Protein AF-A0A962L163-F1 (afdb_monomer_lite)

Foldseek 3Di:
DDPQDWDAQPPPRDIGTDDQADPPPRDRRVVVVVVVVVVVPDPPDDDDDDDDDDDDDDDDDDDDDDDDDDDPDDDDPDDDDDDPPDPDPDPVVVVVVVVVVVVLVVQLVQQVVLQVVVVVLVVVCVVVVNDDDAQVPFCVVCCVVVSDPPVSQAGPLGAGWHWDWDWDQDPPRDIDIDIWTWQCANVRDPDDPRIHGDPDD

Sequence (201 aa):
MANSGNMICPACGTFQPKAEECTQCGVIIAKAQAQKAAVEEPAAQANDKSKGGSSSLLAGVAIAAALLVGGWYFWPSGESAPRPPVQPKTQIEKVAAYNAQMAAQIQQTDALTKLRTLRTKLYLMDEKGVVPPSNEEGLHALVEKGLLKQDEITDPWGHDFAYRLEEGIQGQGSRHYQVYVYSAGPDGIPGNKDDIGDGEK

pLDDT: mean 81.84, std 19.13, range [36.0, 98.19]

Radius of gyration: 29.16 Å; chains: 1; bounding box: 74×55×64 Å

Secondary structure (DSSP, 8-state):
-----EEE-TTT--EEES-SB-TTT--BHHHHHHHHHHHHS-TTS-------------------------------TTS-PPPPP----SHHHHHHHHHHHHHHHHHHHHHHHHHHHHHHHHHHHHTTT-PPPPTTTTTHHHHHTTSS-HHHHB-TTSPBPEEEEEEEEETTTEEEEEEEEEE-GGGT-SSSTT-EES---

Structure (mmCIF, N/CA/C/O backbone):
data_AF-A0A962L163-F1
#
_entry.id   AF-A0A962L163-F1
#
loop_
_atom_site.group_PDB
_atom_site.id
_atom_site.type_symbol
_atom_site.label_atom_id
_atom_site.label_alt_id
_atom_site.label_comp_id
_atom_site.label_asym_id
_atom_site.label_entity_id
_atom_site.label_seq_id
_atom_site.pdbx_PDB_ins_code
_atom_site.Cartn_x
_atom_site.Cartn_y
_atom_site.Cartn_z
_atom_site.occupancy
_atom_site.B_iso_or_equiv
_atom_site.auth_seq_id
_atom_site.auth_comp_id
_atom_site.auth_asym_id
_atom_site.auth_atom_id
_atom_site.pdbx_PDB_model_num
ATOM 1 N N . MET A 1 1 ? -26.129 -13.026 -40.471 1.00 47.28 1 MET A N 1
ATOM 2 C CA . MET A 1 1 ? -25.842 -12.198 -39.280 1.00 47.28 1 MET A CA 1
ATOM 3 C C . MET A 1 1 ? -24.388 -12.449 -38.917 1.00 47.28 1 MET A C 1
ATOM 5 O O . MET A 1 1 ? -24.050 -13.590 -38.632 1.00 47.28 1 MET A O 1
ATOM 9 N N . ALA A 1 2 ? -23.506 -11.463 -39.088 1.00 51.03 2 ALA A N 1
ATOM 10 C CA . ALA A 1 2 ? -22.085 -11.630 -38.786 1.00 51.03 2 ALA A CA 1
ATOM 11 C C . ALA A 1 2 ? -21.907 -11.731 -37.264 1.00 51.03 2 ALA A C 1
ATOM 13 O O . ALA A 1 2 ? -22.411 -10.879 -36.538 1.00 51.03 2 ALA A O 1
ATOM 14 N N . ASN A 1 3 ? -21.232 -12.779 -36.788 1.00 51.38 3 ASN A N 1
ATOM 15 C CA . ASN A 1 3 ? -20.891 -12.937 -35.375 1.00 51.38 3 ASN A CA 1
ATOM 16 C C . ASN A 1 3 ? -20.028 -11.747 -34.929 1.00 51.38 3 ASN A C 1
ATOM 18 O O . ASN A 1 3 ? -18.845 -11.673 -35.268 1.00 51.38 3 ASN A O 1
ATOM 22 N N . SER A 1 4 ? -20.621 -10.820 -34.179 1.00 68.25 4 SER A N 1
ATOM 23 C CA . SER A 1 4 ? -19.945 -9.682 -33.557 1.00 68.25 4 SER A CA 1
ATOM 24 C C . SER A 1 4 ? -19.137 -10.163 -32.350 1.00 68.25 4 SER A C 1
ATOM 26 O O . SER A 1 4 ? -19.513 -9.954 -31.199 1.00 68.25 4 SER A O 1
ATOM 28 N N . GLY A 1 5 ? -18.051 -10.886 -32.619 1.00 88.94 5 GLY A N 1
ATOM 29 C CA . GLY A 1 5 ? -17.052 -11.199 -31.605 1.00 88.94 5 GLY A CA 1
ATOM 30 C C . GLY A 1 5 ? -16.239 -9.952 -31.263 1.00 88.94 5 GLY A C 1
ATOM 31 O O . GLY A 1 5 ? -15.938 -9.146 -32.143 1.00 88.94 5 GLY A O 1
ATOM 32 N N . ASN A 1 6 ? -15.865 -9.805 -29.995 1.00 94.75 6 ASN A N 1
ATOM 33 C CA . ASN A 1 6 ? -14.853 -8.836 -29.583 1.00 94.75 6 ASN A CA 1
ATOM 34 C C . ASN A 1 6 ? -13.454 -9.441 -29.755 1.00 94.75 6 ASN A C 1
ATOM 36 O O . ASN A 1 6 ? -13.289 -10.662 -29.759 1.00 94.75 6 ASN A O 1
ATOM 40 N N . MET A 1 7 ? -12.443 -8.591 -29.895 1.00 94.25 7 MET A N 1
ATOM 41 C CA . MET A 1 7 ? -11.046 -8.991 -29.973 1.00 94.25 7 MET A CA 1
ATOM 42 C C . MET A 1 7 ? -10.122 -7.984 -29.290 1.00 94.25 7 MET A C 1
ATOM 44 O O . MET A 1 7 ? -10.483 -6.829 -29.077 1.00 94.25 7 MET A O 1
ATOM 48 N N . ILE A 1 8 ? -8.907 -8.426 -28.975 1.00 95.56 8 ILE A N 1
ATOM 49 C CA . ILE A 1 8 ? -7.847 -7.578 -28.431 1.00 95.56 8 ILE A CA 1
ATOM 50 C C . ILE A 1 8 ? -6.851 -7.277 -29.552 1.00 95.56 8 ILE A C 1
ATOM 52 O O . ILE A 1 8 ? -6.359 -8.195 -30.212 1.00 95.56 8 ILE A O 1
ATOM 56 N N . CYS A 1 9 ? -6.557 -5.997 -29.782 1.00 95.25 9 CYS A N 1
ATOM 57 C CA . CYS A 1 9 ? -5.575 -5.579 -30.775 1.00 95.25 9 CYS A CA 1
ATOM 58 C C . CYS A 1 9 ? -4.190 -6.163 -30.432 1.00 95.25 9 CYS A C 1
ATOM 60 O O . CYS A 1 9 ? -3.668 -5.892 -29.348 1.00 95.25 9 CYS A O 1
ATOM 62 N N . PRO A 1 10 ? -3.540 -6.910 -31.345 1.00 93.19 10 PRO A N 1
ATOM 63 C CA . PRO A 1 10 ? -2.264 -7.566 -31.063 1.00 93.19 10 PRO A CA 1
ATOM 64 C C . PRO A 1 10 ? -1.077 -6.600 -30.936 1.00 93.19 10 PRO A C 1
ATOM 66 O O . PRO A 1 10 ? -0.003 -7.055 -30.538 1.00 93.19 10 PRO A O 1
ATOM 69 N N . ALA A 1 11 ? -1.250 -5.325 -31.307 1.00 93.12 11 ALA A N 1
ATOM 70 C CA . ALA A 1 11 ? -0.213 -4.296 -31.257 1.00 93.12 11 ALA A CA 1
ATOM 71 C C . ALA A 1 11 ? -0.279 -3.434 -29.985 1.00 93.12 11 ALA A C 1
ATOM 73 O O . ALA A 1 11 ? 0.759 -3.165 -29.394 1.00 93.12 11 ALA A O 1
ATOM 74 N N . CYS A 1 12 ? -1.475 -3.008 -29.555 1.00 95.12 12 CYS A N 1
ATOM 75 C CA . CYS A 1 12 ? -1.638 -2.085 -28.419 1.00 95.12 12 CYS A CA 1
ATOM 76 C C . CYS A 1 12 ? -2.485 -2.629 -27.257 1.00 95.12 12 CYS A C 1
ATOM 78 O O . CYS A 1 12 ? -2.642 -1.937 -26.258 1.00 95.12 12 CYS A O 1
ATOM 80 N N . GLY A 1 13 ? -3.063 -3.830 -27.371 1.00 94.31 13 GLY A N 1
ATOM 81 C CA . GLY A 1 13 ? -3.847 -4.448 -26.294 1.00 94.31 13 GLY A CA 1
ATOM 82 C C . GLY A 1 13 ? -5.265 -3.893 -26.103 1.00 94.31 13 GLY A C 1
ATOM 83 O O . GLY A 1 13 ? -5.960 -4.302 -25.180 1.00 94.31 13 GLY A O 1
ATOM 84 N N . THR A 1 14 ? -5.734 -2.988 -26.965 1.00 97.00 14 THR A N 1
ATOM 85 C CA . THR A 1 14 ? -7.090 -2.425 -26.867 1.00 97.00 14 THR A CA 1
ATOM 86 C C . THR A 1 14 ? -8.160 -3.474 -27.175 1.00 97.00 14 THR A C 1
ATOM 88 O O . THR A 1 14 ? -8.071 -4.174 -28.184 1.00 97.00 14 THR A O 1
ATOM 91 N N . PHE A 1 15 ? -9.189 -3.555 -26.327 1.00 96.12 15 PHE A N 1
ATOM 92 C CA . PHE A 1 15 ? -10.373 -4.388 -26.538 1.00 96.12 15 PHE A CA 1
ATOM 93 C C . PHE A 1 15 ? -11.374 -3.667 -27.449 1.00 96.12 15 PHE A C 1
ATOM 95 O O . PHE A 1 15 ? -11.816 -2.564 -27.132 1.00 96.12 15 PHE A O 1
ATOM 102 N N . GLN A 1 16 ? -11.725 -4.272 -28.580 1.00 94.88 16 GLN A N 1
ATOM 103 C CA . GLN A 1 16 ? -12.598 -3.669 -29.590 1.00 94.88 16 GLN A CA 1
ATOM 104 C C . GLN A 1 16 ? -13.458 -4.726 -30.303 1.00 94.88 16 GLN A C 1
ATOM 106 O O . GLN A 1 16 ? -13.106 -5.910 -30.288 1.00 94.88 16 GLN A O 1
ATOM 111 N N . PRO A 1 17 ? -14.566 -4.342 -30.963 1.00 95.06 17 PRO A N 1
ATOM 112 C CA . PRO A 1 17 ? -15.272 -5.235 -31.877 1.00 95.06 17 PRO A CA 1
ATOM 113 C C . PRO A 1 17 ? -14.334 -5.746 -32.977 1.00 95.06 17 PRO A C 1
ATOM 115 O O . PRO A 1 17 ? -13.383 -5.061 -33.365 1.00 95.06 17 PRO A O 1
ATOM 118 N N . LYS A 1 18 ? -14.593 -6.949 -33.495 1.00 94.44 18 LYS A N 1
ATOM 119 C CA . LYS A 1 18 ? -13.815 -7.507 -34.605 1.00 94.44 18 LYS A CA 1
ATOM 120 C C . LYS A 1 18 ? -13.864 -6.558 -35.808 1.00 94.44 18 LYS A C 1
ATOM 122 O O . LYS A 1 18 ? -14.931 -6.318 -36.366 1.00 94.44 18 LYS A O 1
ATOM 127 N N . ALA A 1 19 ? -12.703 -6.037 -36.189 1.00 94.81 19 ALA A N 1
ATOM 128 C CA . ALA A 1 19 ? -12.521 -5.071 -37.266 1.00 94.81 19 ALA A CA 1
ATOM 129 C C . ALA A 1 19 ? -11.197 -5.346 -37.995 1.00 94.81 19 ALA A C 1
ATOM 131 O O . ALA A 1 19 ? -10.307 -5.999 -37.444 1.00 94.81 19 ALA A O 1
ATOM 132 N N . GLU A 1 20 ? -11.063 -4.861 -39.230 1.00 96.06 20 GLU A N 1
ATOM 133 C CA . GLU A 1 20 ? -9.817 -4.984 -40.005 1.00 96.06 20 GLU A CA 1
ATOM 134 C C . GLU A 1 20 ? -8.708 -4.067 -39.470 1.00 96.06 20 GLU A C 1
ATOM 136 O O . GLU A 1 20 ? -7.526 -4.390 -39.600 1.00 96.06 20 GLU A O 1
ATOM 141 N N . GLU A 1 21 ? -9.090 -2.974 -38.807 1.00 97.12 21 GLU A N 1
ATOM 142 C CA . GLU A 1 21 ? -8.201 -1.943 -38.279 1.00 97.12 21 GLU A CA 1
ATOM 143 C C . GLU A 1 21 ? -8.456 -1.696 -36.784 1.00 97.12 21 GLU A C 1
ATOM 145 O O . GLU A 1 21 ? -9.582 -1.803 -36.287 1.00 97.12 21 GLU A O 1
ATOM 150 N N . CYS A 1 22 ? -7.397 -1.385 -36.035 1.00 96.44 22 CYS A N 1
ATOM 151 C CA . CYS A 1 22 ? -7.531 -0.970 -34.645 1.00 96.44 22 CYS A CA 1
ATOM 152 C C . CYS A 1 22 ? -7.976 0.489 -34.537 1.00 96.44 22 CYS A C 1
ATOM 154 O O . CYS A 1 22 ? -7.272 1.378 -35.007 1.00 96.44 22 CYS A O 1
ATOM 156 N N . THR A 1 23 ? -9.074 0.753 -33.825 1.00 96.69 23 THR A N 1
ATOM 157 C CA . THR A 1 23 ? -9.606 2.118 -33.658 1.00 96.69 23 THR A CA 1
ATOM 158 C C . THR A 1 23 ? -8.698 3.023 -32.827 1.00 96.69 23 THR A C 1
ATOM 160 O O . THR A 1 23 ? -8.858 4.236 -32.865 1.00 96.69 23 THR A O 1
ATOM 163 N N . GLN A 1 24 ? -7.763 2.443 -32.066 1.00 96.44 24 GLN A N 1
ATOM 164 C CA . GLN A 1 24 ? -6.856 3.189 -31.195 1.00 96.44 24 GLN A CA 1
ATOM 165 C C . GLN A 1 24 ? -5.499 3.475 -31.844 1.00 96.44 24 GLN A C 1
ATOM 167 O O . GLN A 1 24 ? -4.965 4.567 -31.681 1.00 96.44 24 GLN A O 1
ATOM 172 N N . CYS A 1 25 ? -4.913 2.501 -32.547 1.00 95.25 25 CYS A N 1
ATOM 173 C CA . CYS A 1 25 ? -3.555 2.626 -33.091 1.00 95.25 25 CYS A CA 1
ATOM 174 C C . CYS A 1 25 ? -3.469 2.561 -34.623 1.00 95.25 25 CYS A C 1
ATOM 176 O O . CYS A 1 25 ? -2.367 2.645 -35.160 1.00 95.25 25 CYS A O 1
ATOM 178 N N . GLY A 1 26 ? -4.591 2.380 -35.328 1.00 95.56 26 GLY A N 1
ATOM 179 C CA . GLY A 1 26 ? -4.647 2.338 -36.795 1.00 95.56 26 GLY A CA 1
ATOM 180 C C . GLY A 1 26 ? -3.987 1.110 -37.433 1.00 95.56 26 GLY A C 1
ATOM 181 O O . GLY A 1 26 ? -3.759 1.068 -38.640 1.00 95.56 26 GLY A O 1
ATOM 182 N N . VAL A 1 27 ? -3.613 0.095 -36.644 1.00 96.19 27 VAL A N 1
ATOM 183 C CA . VAL A 1 27 ? -2.940 -1.089 -37.191 1.00 96.19 27 VAL A CA 1
ATOM 184 C C . VAL A 1 27 ? -3.936 -1.988 -37.921 1.00 96.19 27 VAL A C 1
ATOM 186 O O . VAL A 1 27 ? -5.002 -2.301 -37.389 1.00 96.19 27 VAL A O 1
ATOM 189 N N . ILE A 1 28 ? -3.551 -2.478 -39.101 1.00 96.75 28 ILE A N 1
ATOM 190 C CA . ILE A 1 28 ? -4.312 -3.495 -39.833 1.00 96.75 28 ILE A CA 1
ATOM 191 C C . ILE A 1 28 ? -4.080 -4.855 -39.165 1.00 96.75 28 ILE A C 1
ATOM 193 O O . ILE A 1 28 ? -2.994 -5.441 -39.247 1.00 96.75 28 ILE A O 1
ATOM 197 N N . ILE A 1 29 ? -5.108 -5.369 -38.497 1.00 93.81 29 ILE A N 1
ATOM 198 C CA . ILE A 1 29 ? -5.031 -6.523 -37.595 1.00 93.81 29 ILE A CA 1
ATOM 199 C C . ILE A 1 29 ? -4.633 -7.806 -38.332 1.00 93.81 29 ILE A C 1
ATOM 201 O O . ILE A 1 29 ? -3.796 -8.560 -37.833 1.00 93.81 29 ILE A O 1
ATOM 205 N N . ALA A 1 30 ? -5.164 -8.027 -39.539 1.00 89.81 30 ALA A N 1
ATOM 206 C CA . ALA A 1 30 ? -4.825 -9.194 -40.356 1.00 89.81 30 ALA A CA 1
ATOM 207 C C . ALA A 1 30 ? -3.319 -9.258 -40.670 1.00 89.81 30 ALA A C 1
ATOM 209 O O . ALA A 1 30 ? -2.697 -10.318 -40.597 1.00 89.81 30 ALA A O 1
ATOM 210 N N . LYS A 1 31 ? -2.705 -8.101 -40.945 1.00 89.38 31 LYS A N 1
ATOM 211 C CA . LYS A 1 31 ? -1.271 -7.998 -41.232 1.00 89.38 31 LYS A CA 1
ATOM 212 C C . LYS A 1 31 ? -0.427 -8.241 -39.980 1.00 89.38 31 LYS A C 1
ATOM 214 O O . LYS A 1 31 ? 0.580 -8.940 -40.052 1.00 89.38 31 LYS A O 1
ATOM 219 N N . ALA A 1 32 ? -0.855 -7.708 -38.836 1.00 85.62 32 ALA A N 1
ATOM 220 C CA . ALA A 1 32 ? -0.169 -7.909 -37.561 1.00 85.62 32 ALA A CA 1
ATOM 221 C C . ALA A 1 32 ? -0.186 -9.384 -37.114 1.00 85.62 32 ALA A C 1
ATOM 223 O O . ALA A 1 32 ? 0.810 -9.882 -36.594 1.00 85.62 32 ALA A O 1
ATOM 224 N N . GLN A 1 33 ? -1.288 -10.103 -37.346 1.00 88.44 33 GLN A N 1
ATOM 225 C CA . GLN A 1 33 ? -1.383 -11.536 -37.046 1.00 88.44 33 GLN A CA 1
ATOM 226 C C . GLN A 1 33 ? -0.507 -12.385 -37.976 1.00 88.44 33 GLN A C 1
ATOM 228 O O . GLN A 1 33 ? 0.189 -13.277 -37.497 1.00 88.44 33 GLN A O 1
ATOM 233 N N . ALA A 1 34 ? -0.469 -12.070 -39.276 1.00 85.50 34 ALA A N 1
ATOM 234 C CA . ALA A 1 34 ? 0.396 -12.764 -40.232 1.00 85.50 34 ALA A CA 1
ATOM 235 C C . ALA A 1 34 ? 1.891 -12.614 -39.892 1.00 85.50 34 ALA A C 1
ATOM 237 O O . ALA A 1 34 ? 2.656 -13.563 -40.031 1.00 85.50 34 ALA A O 1
ATOM 238 N N . GLN A 1 35 ? 2.308 -11.443 -39.398 1.00 84.56 35 GLN A N 1
ATOM 239 C CA . GLN A 1 35 ? 3.685 -11.225 -38.946 1.00 84.56 35 GLN A CA 1
ATOM 240 C C . GLN A 1 35 ? 4.028 -12.039 -37.698 1.00 84.56 35 GLN A C 1
ATOM 242 O O . GLN A 1 35 ? 5.122 -12.586 -37.629 1.00 84.56 35 GLN A O 1
ATOM 247 N N . LYS A 1 36 ? 3.105 -12.159 -36.733 1.00 81.81 36 LYS A N 1
ATOM 248 C CA . LYS A 1 36 ? 3.320 -13.013 -35.554 1.00 81.81 36 LYS A CA 1
ATOM 249 C C . LYS A 1 36 ? 3.456 -14.485 -35.946 1.00 81.81 36 LYS A C 1
ATOM 251 O O . LYS A 1 36 ? 4.411 -15.124 -35.526 1.00 81.81 36 LYS A O 1
ATOM 256 N N . ALA A 1 37 ? 2.590 -14.971 -36.837 1.00 81.12 37 ALA A N 1
ATOM 257 C CA . ALA A 1 37 ? 2.680 -16.336 -37.357 1.00 81.12 37 ALA A CA 1
ATOM 258 C C . ALA A 1 37 ? 4.004 -16.600 -38.103 1.00 81.12 37 ALA A C 1
ATOM 260 O O . ALA A 1 37 ? 4.594 -17.660 -37.943 1.00 81.12 37 ALA A O 1
ATOM 261 N N . ALA A 1 38 ? 4.516 -15.620 -38.859 1.00 79.19 38 ALA A N 1
ATOM 262 C CA . ALA A 1 38 ? 5.796 -15.743 -39.564 1.00 79.19 38 ALA A CA 1
ATOM 263 C C . ALA A 1 38 ? 7.030 -15.728 -38.640 1.00 79.19 38 ALA A C 1
ATOM 265 O O . ALA A 1 38 ? 8.105 -16.148 -39.058 1.00 79.19 38 ALA A O 1
ATOM 266 N N . VAL A 1 39 ? 6.898 -15.226 -37.408 1.00 78.69 39 VAL A N 1
ATOM 267 C CA . VAL A 1 39 ? 7.982 -15.205 -36.410 1.00 78.69 39 VAL A CA 1
ATOM 268 C C . VAL A 1 39 ? 7.968 -16.466 -35.532 1.00 78.69 39 VAL A C 1
ATOM 270 O O . VAL A 1 39 ? 9.004 -16.832 -34.982 1.00 78.69 39 VAL A O 1
ATOM 273 N N . GLU A 1 40 ? 6.830 -17.159 -35.420 1.00 71.00 40 GLU A N 1
ATOM 274 C CA . GLU A 1 40 ? 6.652 -18.316 -34.525 1.00 71.00 40 GLU A CA 1
ATOM 275 C C . GLU A 1 40 ? 6.977 -19.698 -35.147 1.00 71.00 40 GLU A C 1
ATOM 277 O O . GLU A 1 40 ? 7.018 -20.685 -34.416 1.00 71.00 40 GLU A O 1
ATOM 282 N N . GLU A 1 41 ? 7.329 -19.803 -36.436 1.00 59.44 41 GLU A N 1
ATOM 283 C CA . GLU A 1 41 ? 7.823 -21.053 -37.061 1.00 59.44 41 GLU A CA 1
ATOM 284 C C . GLU A 1 41 ? 9.248 -20.917 -37.651 1.00 59.44 41 GLU A C 1
ATOM 286 O O . GLU A 1 41 ? 9.468 -20.063 -38.508 1.00 59.44 41 GLU A O 1
ATOM 291 N N . PRO A 1 42 ? 10.208 -21.829 -37.367 1.00 57.41 42 PRO A N 1
ATOM 292 C CA . PRO A 1 42 ? 10.544 -22.459 -36.095 1.00 57.41 42 PRO A CA 1
ATOM 293 C C . PRO A 1 42 ? 11.997 -22.134 -35.666 1.00 57.41 42 PRO A C 1
ATOM 295 O O . PRO A 1 42 ? 12.963 -22.438 -36.368 1.00 57.41 42 PRO A O 1
ATOM 298 N N . ALA A 1 43 ? 12.185 -21.674 -34.426 1.00 57.03 43 ALA A N 1
ATOM 299 C CA . ALA A 1 43 ? 13.487 -21.639 -33.739 1.00 57.03 43 ALA A CA 1
ATOM 300 C C . ALA A 1 43 ? 13.985 -23.042 -33.300 1.00 57.03 43 ALA A C 1
ATOM 302 O O . ALA A 1 43 ? 14.721 -23.178 -32.325 1.00 57.03 43 ALA A O 1
ATOM 303 N N . ALA A 1 44 ? 13.575 -24.106 -34.001 1.00 56.88 44 ALA A N 1
ATOM 304 C CA . ALA A 1 44 ? 13.861 -25.494 -33.634 1.00 56.88 44 ALA A CA 1
ATOM 305 C C . ALA A 1 44 ? 15.093 -26.098 -34.336 1.00 56.88 44 ALA A C 1
ATOM 307 O O . ALA A 1 44 ? 15.389 -27.270 -34.120 1.00 56.88 44 ALA A O 1
ATOM 308 N N . GLN A 1 45 ? 15.835 -25.350 -35.161 1.00 56.16 45 GLN A N 1
ATOM 309 C CA . GLN A 1 45 ? 17.023 -25.882 -35.846 1.00 56.16 45 GLN A CA 1
ATOM 310 C C . GLN A 1 45 ? 18.151 -24.852 -35.969 1.00 56.16 45 GLN A C 1
ATOM 312 O O . GLN A 1 45 ? 18.389 -24.318 -37.044 1.00 56.16 45 GLN A O 1
ATOM 317 N N . ALA A 1 46 ? 18.873 -24.577 -34.881 1.00 54.09 46 ALA A N 1
ATOM 318 C CA . ALA A 1 46 ? 20.222 -24.003 -34.956 1.00 54.09 46 ALA A CA 1
ATOM 319 C C . ALA A 1 46 ? 20.937 -24.136 -33.605 1.00 54.09 46 ALA A C 1
ATOM 321 O O . ALA A 1 46 ? 21.130 -23.158 -32.889 1.00 54.09 46 ALA A O 1
ATOM 322 N N . ASN A 1 47 ? 21.327 -25.353 -33.230 1.00 54.62 47 ASN A N 1
ATOM 323 C CA . ASN A 1 47 ? 22.334 -25.517 -32.188 1.00 54.62 47 ASN A CA 1
ATOM 324 C C . ASN A 1 47 ? 23.304 -26.626 -32.584 1.00 54.62 47 ASN A C 1
ATOM 326 O O . ASN A 1 47 ? 23.241 -27.738 -32.074 1.00 54.62 47 ASN A O 1
ATOM 330 N N . ASP A 1 48 ? 24.172 -26.322 -33.549 1.00 54.16 48 ASP A N 1
ATOM 331 C CA . ASP A 1 48 ? 25.434 -27.036 -33.676 1.00 54.16 48 ASP A CA 1
ATOM 332 C C . ASP A 1 48 ? 26.493 -26.177 -34.391 1.00 54.16 48 ASP A C 1
ATOM 334 O O . ASP A 1 48 ? 26.249 -25.618 -35.458 1.00 54.16 48 ASP A O 1
ATOM 338 N N . LYS A 1 49 ? 27.688 -26.142 -33.790 1.00 48.78 49 LYS A N 1
ATOM 339 C CA . LYS A 1 49 ? 28.984 -25.660 -34.315 1.00 48.78 49 LYS A CA 1
ATOM 340 C C . LYS A 1 49 ? 29.195 -24.153 -34.538 1.00 48.78 49 LYS A C 1
ATOM 342 O O . LYS A 1 49 ? 28.927 -23.617 -35.603 1.00 48.78 49 LYS A O 1
ATOM 347 N N . SER A 1 50 ? 29.968 -23.546 -33.633 1.00 40.81 50 SER A N 1
ATOM 348 C CA . SER A 1 50 ? 31.192 -22.825 -34.029 1.00 40.81 50 SER A CA 1
ATOM 349 C C . SER A 1 50 ? 32.110 -22.581 -32.825 1.00 40.81 50 SER A C 1
ATOM 351 O O . SER A 1 50 ? 31.844 -21.757 -31.954 1.00 40.81 50 SER A O 1
ATOM 353 N N . LYS A 1 51 ? 33.204 -23.346 -32.787 1.00 45.50 51 LYS A N 1
ATOM 354 C CA . LYS A 1 51 ? 34.420 -23.079 -32.015 1.00 45.50 51 LYS A CA 1
ATOM 355 C C . LYS A 1 51 ? 35.326 -22.154 -32.843 1.00 45.50 51 LYS A C 1
ATOM 357 O O . LYS A 1 51 ? 35.585 -22.480 -33.996 1.00 45.50 51 LYS A O 1
ATOM 362 N N . GLY A 1 52 ? 35.955 -21.167 -32.198 1.00 40.00 52 GLY A N 1
ATOM 363 C CA . GLY A 1 52 ? 37.349 -20.786 -32.489 1.00 40.00 52 GLY A CA 1
ATOM 364 C C . GLY A 1 52 ? 37.623 -19.392 -33.080 1.00 40.00 52 GLY A C 1
ATOM 365 O O . GLY A 1 52 ? 36.940 -18.949 -33.994 1.00 40.00 52 GLY A O 1
ATOM 366 N N . GLY A 1 53 ? 38.708 -18.769 -32.588 1.00 36.00 53 GLY A N 1
ATOM 367 C CA . GLY A 1 53 ? 39.402 -17.596 -33.162 1.00 36.00 53 GLY A CA 1
ATOM 368 C C . GLY A 1 53 ? 39.282 -16.339 -32.288 1.00 36.00 53 GLY A C 1
ATOM 369 O O . GLY A 1 53 ? 38.250 -15.689 -32.302 1.00 36.00 53 GLY A O 1
ATOM 370 N N . SER A 1 54 ? 40.173 -16.058 -31.331 1.00 42.09 54 SER A N 1
ATOM 371 C CA . SER A 1 54 ? 41.564 -15.561 -31.423 1.00 42.09 54 SER A CA 1
ATOM 372 C C . SER A 1 54 ? 41.730 -14.098 -31.887 1.00 42.09 54 SER A C 1
ATOM 374 O O . SER A 1 54 ? 41.574 -13.800 -33.063 1.00 42.09 54 SER A O 1
ATOM 376 N N . SER A 1 55 ? 42.202 -13.271 -30.943 1.00 46.12 55 SER A N 1
ATOM 377 C CA . SER A 1 55 ? 43.272 -12.260 -31.087 1.00 46.12 55 SER A CA 1
ATOM 378 C C . SER A 1 55 ? 43.057 -10.990 -31.926 1.00 46.12 55 SER A C 1
ATOM 380 O O . SER A 1 55 ? 42.967 -11.069 -33.144 1.00 46.12 55 SER A O 1
ATOM 382 N N . SER A 1 56 ? 43.168 -9.816 -31.278 1.00 43.06 56 SER A N 1
ATOM 383 C CA . SER A 1 56 ? 44.009 -8.629 -31.635 1.00 43.06 56 SER A CA 1
ATOM 384 C C . SER A 1 56 ? 43.575 -7.416 -30.770 1.00 43.06 56 SER A C 1
ATOM 386 O O . SER A 1 56 ? 42.402 -7.074 -30.753 1.00 43.06 56 SER A O 1
ATOM 388 N N . LEU A 1 57 ? 44.351 -6.896 -29.803 1.00 48.91 57 LEU A N 1
ATOM 389 C CA . LEU A 1 57 ? 45.511 -5.977 -29.883 1.00 48.91 57 LEU A CA 1
ATOM 390 C C . LEU A 1 57 ? 45.312 -4.753 -30.797 1.00 48.91 57 LEU A C 1
ATOM 392 O O . LEU A 1 57 ? 45.290 -4.933 -32.004 1.00 48.91 57 LEU A O 1
ATOM 396 N N . LEU A 1 58 ? 45.242 -3.553 -30.189 1.00 43.53 58 LEU A N 1
ATOM 397 C CA . LEU A 1 58 ? 45.669 -2.198 -30.634 1.00 43.53 58 LEU A CA 1
ATOM 398 C C . LEU A 1 58 ? 45.188 -1.216 -29.528 1.00 43.53 58 LEU A C 1
ATOM 400 O O . LEU A 1 58 ? 43.995 -1.157 -29.264 1.00 43.53 58 LEU A O 1
ATOM 404 N N . ALA A 1 59 ? 45.995 -0.609 -28.648 1.00 40.25 59 ALA A N 1
ATOM 405 C CA . ALA A 1 59 ? 47.158 0.283 -28.779 1.00 40.25 59 ALA A CA 1
ATOM 406 C C . ALA A 1 59 ? 46.835 1.690 -29.341 1.00 40.25 59 ALA A C 1
ATOM 408 O O . ALA A 1 59 ? 46.449 1.820 -30.496 1.00 40.25 59 ALA A O 1
ATOM 409 N N . GLY A 1 60 ? 47.106 2.724 -28.523 1.00 38.53 60 GLY A N 1
ATOM 410 C CA . GLY A 1 60 ? 47.164 4.157 -28.880 1.00 38.53 60 GLY A CA 1
A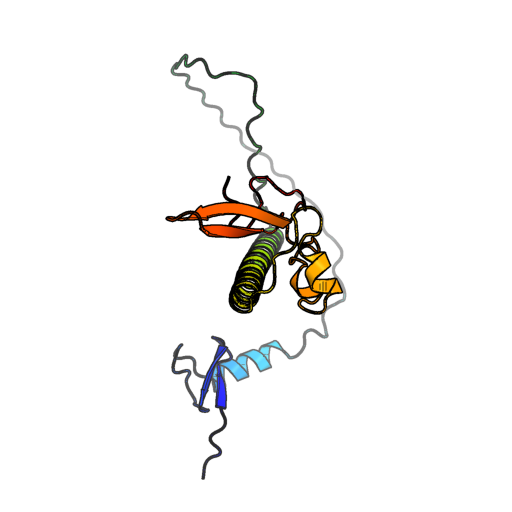TOM 411 C C . GLY A 1 60 ? 45.848 4.915 -28.640 1.00 38.53 60 GLY A C 1
ATOM 412 O O . GLY A 1 60 ? 44.795 4.421 -28.999 1.00 38.53 60 GLY A O 1
ATOM 413 N N . VAL A 1 61 ? 45.784 6.113 -28.052 1.00 44.06 61 VAL A N 1
ATOM 414 C CA . VAL A 1 61 ? 46.756 7.211 -27.966 1.00 44.06 61 VAL A CA 1
ATOM 415 C C . VAL A 1 61 ? 46.464 8.055 -26.716 1.00 44.06 61 VAL A C 1
ATOM 417 O O . VAL A 1 61 ? 45.314 8.359 -26.407 1.00 44.06 61 VAL A O 1
ATOM 420 N N . ALA A 1 62 ? 47.530 8.447 -26.020 1.00 46.72 62 A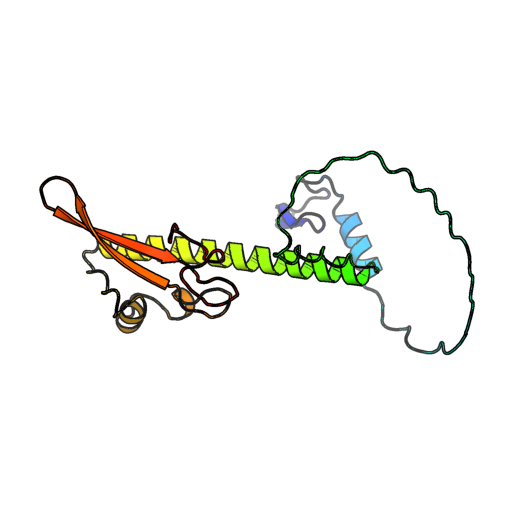LA A N 1
ATOM 421 C CA . ALA A 1 62 ? 47.541 9.466 -24.981 1.00 46.72 62 ALA A CA 1
ATOM 422 C C . ALA A 1 62 ? 47.577 10.869 -25.607 1.00 46.72 62 ALA A C 1
ATOM 424 O O . ALA A 1 62 ? 48.416 11.119 -26.469 1.00 46.72 62 ALA A O 1
ATOM 425 N N . ILE A 1 63 ? 46.749 11.798 -25.121 1.00 46.97 63 ILE A N 1
ATOM 426 C CA . ILE A 1 63 ? 47.034 13.236 -25.201 1.00 46.97 63 ILE A CA 1
ATOM 427 C C . ILE A 1 63 ? 46.733 13.850 -23.836 1.00 46.97 63 ILE A C 1
ATOM 429 O O . ILE A 1 63 ? 45.592 13.898 -23.384 1.00 46.97 63 ILE A O 1
ATOM 433 N N . ALA A 1 64 ? 47.805 14.294 -23.188 1.00 47.78 64 ALA A N 1
ATOM 434 C CA . ALA A 1 64 ? 47.782 15.193 -22.053 1.00 47.78 64 ALA A CA 1
ATOM 435 C C . ALA A 1 64 ? 47.695 16.638 -22.560 1.00 47.78 64 ALA A C 1
ATOM 437 O O . ALA A 1 64 ? 48.446 17.021 -23.454 1.00 47.78 64 ALA A O 1
ATOM 438 N N . ALA A 1 65 ? 46.840 17.449 -21.944 1.00 44.66 65 ALA A N 1
ATOM 439 C CA . ALA A 1 65 ? 47.003 18.897 -21.908 1.00 44.66 65 ALA A CA 1
ATOM 440 C C . ALA A 1 65 ? 46.341 19.427 -20.632 1.00 44.66 65 ALA A C 1
ATOM 442 O O . ALA A 1 65 ? 45.123 19.547 -20.531 1.00 44.66 65 ALA A O 1
ATOM 443 N N . ALA A 1 66 ? 47.183 19.682 -19.636 1.00 52.16 66 ALA A N 1
ATOM 444 C CA . ALA A 1 66 ? 46.850 20.428 -18.438 1.00 52.16 66 ALA A CA 1
ATOM 445 C C . ALA A 1 66 ? 46.742 21.916 -18.777 1.00 52.16 66 ALA A C 1
ATOM 447 O O . ALA A 1 66 ? 47.653 22.433 -19.412 1.00 52.16 66 ALA A O 1
ATOM 448 N N . LEU A 1 67 ? 45.726 22.614 -18.265 1.00 47.12 67 LEU A N 1
ATOM 449 C CA . LEU A 1 67 ? 45.890 23.998 -17.819 1.00 47.12 67 LEU A CA 1
ATOM 450 C C . LEU A 1 67 ? 45.026 24.255 -16.582 1.00 47.12 67 LEU A C 1
ATOM 452 O O . LEU A 1 67 ? 43.799 24.243 -16.612 1.00 47.12 67 LEU A O 1
ATOM 456 N N . LEU A 1 68 ? 45.756 24.463 -15.490 1.00 50.44 68 LEU A N 1
ATOM 457 C CA . LEU A 1 68 ? 45.336 24.962 -14.195 1.00 50.44 68 LEU A CA 1
ATOM 458 C C . LEU A 1 68 ? 44.912 26.430 -14.322 1.00 50.44 68 LEU A C 1
ATOM 460 O O . LEU A 1 68 ? 45.712 27.256 -14.758 1.00 50.44 68 LEU A O 1
ATOM 464 N N . VAL A 1 69 ? 43.719 26.772 -13.841 1.00 46.34 69 VAL A N 1
ATOM 465 C CA . VAL A 1 69 ? 43.435 28.113 -13.315 1.00 46.34 69 VAL A CA 1
ATOM 466 C C . VAL A 1 69 ? 42.735 27.931 -11.977 1.00 46.34 69 VAL A C 1
ATOM 468 O O . VAL A 1 69 ? 41.819 27.123 -11.839 1.00 46.34 69 VAL A O 1
ATOM 471 N N . GLY A 1 70 ? 43.277 28.615 -10.976 1.00 46.03 70 GLY A N 1
ATOM 472 C CA . GLY A 1 70 ? 43.017 28.387 -9.570 1.00 46.03 70 GLY A CA 1
ATOM 473 C C . GLY A 1 70 ? 41.591 28.705 -9.134 1.00 46.03 70 GLY A C 1
ATOM 474 O O . GLY A 1 70 ? 40.956 29.645 -9.598 1.00 46.03 70 GLY A O 1
ATOM 475 N N . GLY A 1 71 ? 41.148 27.932 -8.153 1.00 41.81 71 GLY A N 1
ATOM 476 C CA . GLY A 1 71 ? 39.974 28.194 -7.343 1.00 41.81 71 GLY A CA 1
ATOM 477 C C . GLY A 1 71 ? 40.170 27.471 -6.024 1.00 41.81 71 GLY A C 1
ATOM 478 O O . GLY A 1 71 ? 39.798 26.310 -5.892 1.00 41.81 71 GLY A O 1
ATOM 479 N N . TRP A 1 72 ? 40.829 28.136 -5.076 1.00 47.59 72 TRP A N 1
ATOM 480 C CA . TRP A 1 72 ? 40.906 27.706 -3.683 1.00 47.59 72 TRP A CA 1
ATOM 481 C C . TRP A 1 72 ? 39.507 27.811 -3.066 1.00 47.59 72 TRP A C 1
ATOM 483 O O . TRP A 1 72 ? 39.192 28.782 -2.387 1.00 47.59 72 TRP A O 1
ATOM 493 N N . TYR A 1 73 ? 38.657 26.822 -3.327 1.00 52.03 73 TYR A N 1
ATOM 494 C CA . TYR A 1 73 ? 37.485 26.560 -2.506 1.00 52.03 73 TYR A CA 1
ATOM 495 C C . TYR A 1 73 ? 37.748 25.295 -1.706 1.00 52.03 73 TYR A C 1
ATOM 497 O O . TYR A 1 73 ? 37.834 24.183 -2.219 1.00 52.03 73 TYR A O 1
ATOM 505 N N . PHE A 1 74 ? 37.946 25.547 -0.422 1.00 48.69 74 PHE A N 1
ATOM 506 C CA . PHE A 1 74 ? 38.007 24.626 0.693 1.00 48.69 74 PHE A CA 1
ATOM 507 C C . PHE A 1 74 ? 36.778 23.696 0.661 1.00 48.69 74 PHE A C 1
ATOM 509 O O . PHE A 1 74 ? 35.711 24.054 1.154 1.00 48.69 74 PHE A O 1
ATOM 516 N N . TRP A 1 75 ? 36.906 22.533 0.015 1.00 54.03 75 TRP A N 1
ATOM 517 C CA . TRP A 1 75 ? 35.883 21.483 -0.017 1.00 54.03 75 TRP A CA 1
ATOM 518 C C . TRP A 1 75 ? 36.236 20.444 1.054 1.00 54.03 75 TRP A C 1
ATOM 520 O O . TRP A 1 75 ? 37.381 19.987 1.081 1.00 54.03 75 TRP A O 1
ATOM 530 N N . PRO A 1 76 ? 35.316 20.084 1.962 1.00 54.44 76 PRO A N 1
ATOM 531 C CA . PRO A 1 76 ? 35.614 19.174 3.058 1.00 54.44 76 PRO A CA 1
ATOM 532 C C . PRO A 1 76 ? 35.974 17.790 2.507 1.00 54.44 76 PRO A C 1
ATOM 534 O O . PRO A 1 76 ? 35.154 17.093 1.912 1.00 54.44 76 PRO A O 1
ATOM 537 N N . SER A 1 77 ? 37.234 17.403 2.692 1.00 56.78 77 SER A N 1
ATOM 538 C CA . SER A 1 77 ? 37.721 16.044 2.477 1.00 56.78 77 SER A CA 1
ATOM 539 C C . SER A 1 77 ? 37.184 15.151 3.591 1.00 56.78 77 SER A C 1
ATOM 541 O O . SER A 1 77 ? 37.623 15.277 4.733 1.00 56.78 77 SER A O 1
ATOM 543 N N . GLY A 1 78 ? 36.259 14.244 3.280 1.00 52.09 78 GLY A N 1
ATOM 544 C CA . GLY A 1 78 ? 35.839 13.246 4.266 1.00 52.09 78 GLY A CA 1
ATOM 545 C C . GLY A 1 78 ? 34.698 12.321 3.872 1.00 52.09 78 GLY A C 1
ATOM 546 O O . GLY A 1 78 ? 34.601 11.241 4.442 1.00 52.09 78 GLY A O 1
ATOM 547 N N . GLU A 1 79 ? 33.881 12.672 2.883 1.00 57.94 79 GLU A N 1
ATOM 548 C CA . GLU A 1 79 ? 32.805 11.795 2.418 1.00 57.94 79 GLU A CA 1
ATOM 549 C C . GLU A 1 79 ? 33.142 11.274 1.024 1.00 57.94 79 GLU A C 1
ATOM 551 O O . GLU A 1 79 ? 33.200 12.011 0.039 1.00 57.94 79 GLU A O 1
ATOM 556 N N . SER A 1 80 ? 33.433 9.974 0.958 1.00 68.19 80 SER A N 1
ATOM 557 C CA . SER A 1 80 ? 33.574 9.210 -0.276 1.00 68.19 80 SER A CA 1
ATOM 558 C C . SER A 1 80 ? 32.394 9.508 -1.195 1.00 68.19 80 SER A C 1
ATOM 560 O O . SER A 1 80 ? 31.282 9.049 -0.930 1.00 68.19 80 SER A O 1
ATOM 562 N N . ALA A 1 81 ? 32.637 10.271 -2.262 1.00 64.00 81 ALA A N 1
ATOM 563 C CA . ALA A 1 81 ? 31.611 10.581 -3.244 1.00 64.00 81 ALA A CA 1
ATOM 564 C C . ALA A 1 81 ? 30.921 9.279 -3.700 1.00 64.00 81 ALA A C 1
ATOM 566 O O . ALA A 1 81 ? 31.616 8.280 -3.943 1.00 64.00 81 ALA A O 1
ATOM 567 N N . PRO A 1 82 ? 29.578 9.255 -3.799 1.00 71.19 82 PRO A N 1
ATOM 568 C CA . PRO A 1 82 ? 28.860 8.079 -4.265 1.00 71.19 82 PRO A CA 1
ATOM 569 C C . PRO A 1 82 ? 29.427 7.682 -5.628 1.00 71.19 82 PRO A C 1
ATOM 571 O O . PRO A 1 82 ? 29.493 8.499 -6.549 1.00 71.19 82 PRO A O 1
ATOM 574 N N . ARG A 1 83 ? 29.913 6.439 -5.738 1.00 72.31 83 ARG A N 1
ATOM 575 C CA . ARG A 1 83 ? 30.487 5.947 -6.994 1.00 72.31 83 ARG A CA 1
ATOM 576 C C . ARG A 1 83 ? 29.419 6.085 -8.084 1.00 72.31 83 ARG A C 1
ATOM 578 O O . ARG A 1 83 ? 28.289 5.652 -7.849 1.00 72.31 83 ARG A O 1
ATOM 585 N N . PRO A 1 84 ? 29.744 6.660 -9.256 1.00 71.44 84 PRO A N 1
ATOM 586 C CA . PRO A 1 84 ? 28.784 6.732 -10.344 1.00 71.44 84 PRO A CA 1
ATOM 587 C C . PRO A 1 84 ? 28.336 5.308 -10.709 1.00 71.44 84 PRO A C 1
ATOM 589 O O . PRO A 1 84 ? 29.172 4.395 -10.714 1.00 71.44 84 PRO A O 1
ATOM 592 N N . PRO A 1 85 ? 27.040 5.092 -10.997 1.00 77.06 85 PRO A N 1
ATOM 593 C CA . PRO A 1 85 ? 26.551 3.780 -11.395 1.00 77.06 85 PRO A CA 1
ATOM 594 C C . PRO A 1 85 ? 27.327 3.309 -12.631 1.00 77.06 85 PRO A C 1
ATOM 596 O O . PRO A 1 85 ? 27.483 4.053 -13.603 1.00 77.06 85 PRO A O 1
ATOM 599 N N . VAL A 1 86 ? 27.860 2.084 -12.575 1.00 78.25 86 VAL A N 1
ATOM 600 C CA . VAL A 1 86 ? 28.602 1.475 -13.686 1.00 78.25 86 VAL A CA 1
ATOM 601 C C . VAL A 1 86 ? 27.670 1.419 -14.892 1.00 78.25 86 VAL A C 1
ATOM 603 O O . VAL A 1 86 ? 26.657 0.725 -14.857 1.00 78.25 86 VAL A O 1
ATOM 606 N N . GLN A 1 87 ? 27.987 2.167 -15.951 1.00 68.25 87 GLN A N 1
ATOM 607 C CA . GLN A 1 87 ? 27.164 2.133 -17.155 1.00 68.25 87 GLN A CA 1
ATOM 608 C C . GLN A 1 87 ? 27.267 0.744 -17.810 1.00 68.25 87 GLN A C 1
ATOM 610 O O . GLN A 1 87 ? 28.388 0.283 -18.056 1.00 68.25 87 GLN A O 1
ATOM 615 N N . PRO A 1 88 ? 26.134 0.082 -18.106 1.00 71.12 88 PRO A N 1
ATOM 616 C CA . PRO A 1 88 ? 26.124 -1.227 -18.747 1.00 71.12 88 PRO A CA 1
ATOM 617 C C . PRO A 1 88 ? 26.749 -1.136 -20.143 1.00 71.12 88 PRO A C 1
ATOM 619 O O . PRO A 1 88 ? 26.340 -0.321 -20.980 1.00 71.12 88 PRO A O 1
ATOM 622 N N . LYS A 1 89 ? 27.768 -1.961 -20.388 1.00 76.38 89 LYS A N 1
ATOM 623 C CA . LYS A 1 89 ? 28.596 -1.918 -21.603 1.00 76.38 89 LYS A CA 1
ATOM 624 C C . LYS A 1 89 ? 27.962 -2.690 -22.757 1.00 76.38 89 LYS A C 1
ATOM 626 O O . LYS A 1 89 ? 28.286 -2.418 -23.911 1.00 76.38 89 LYS A O 1
ATOM 631 N N . THR A 1 90 ? 27.040 -3.610 -22.474 1.00 88.69 90 THR A N 1
ATOM 632 C CA . THR A 1 90 ? 26.380 -4.444 -23.491 1.00 88.69 90 THR A CA 1
ATOM 633 C C . THR A 1 90 ? 24.879 -4.153 -23.594 1.00 88.69 90 THR A C 1
ATOM 635 O O . THR A 1 90 ? 24.238 -3.727 -22.634 1.00 88.69 90 THR A O 1
ATOM 638 N N . GLN A 1 91 ? 24.284 -4.369 -24.776 1.00 86.75 91 GLN A N 1
ATOM 639 C CA . GLN A 1 91 ? 22.828 -4.233 -24.954 1.00 86.75 91 GLN A CA 1
ATOM 640 C C . GLN A 1 91 ? 22.048 -5.192 -24.040 1.00 86.75 91 GLN A C 1
ATOM 642 O O . GLN A 1 91 ? 20.990 -4.831 -23.536 1.00 86.75 91 GLN A O 1
ATOM 647 N N . ILE A 1 92 ? 22.603 -6.377 -23.774 1.00 88.56 92 ILE A N 1
ATOM 648 C CA . ILE A 1 92 ? 22.020 -7.373 -22.869 1.00 88.56 92 ILE A CA 1
ATOM 649 C C . ILE A 1 92 ? 21.952 -6.823 -21.437 1.00 88.56 92 ILE A C 1
ATOM 651 O O . ILE A 1 92 ? 20.897 -6.881 -20.810 1.00 88.56 92 ILE A O 1
ATOM 655 N N . GLU A 1 93 ? 23.034 -6.213 -20.941 1.00 86.69 93 GLU A N 1
ATOM 656 C CA . GLU A 1 93 ? 23.048 -5.577 -19.615 1.00 86.69 93 GLU A CA 1
ATOM 657 C C . GLU A 1 93 ? 22.042 -4.420 -19.515 1.00 86.69 93 GLU A C 1
ATOM 659 O O . GLU A 1 93 ? 21.402 -4.251 -18.479 1.00 86.69 93 GLU A O 1
ATOM 664 N N . LYS A 1 94 ? 21.846 -3.650 -20.595 1.00 87.06 94 LYS A N 1
ATOM 665 C CA . LYS A 1 94 ? 20.838 -2.575 -20.639 1.00 87.06 94 LYS A CA 1
ATOM 666 C C . LYS A 1 94 ? 19.413 -3.111 -20.508 1.00 87.06 94 LYS A C 1
ATOM 668 O O . LYS A 1 94 ? 18.629 -2.550 -19.748 1.00 87.06 94 LYS A O 1
ATOM 673 N N . VAL A 1 95 ? 19.085 -4.192 -21.217 1.00 91.19 95 VAL A N 1
ATOM 674 C CA . VAL A 1 95 ? 17.757 -4.825 -21.138 1.00 91.19 95 VAL A CA 1
ATOM 675 C C . VAL A 1 95 ? 17.523 -5.418 -19.748 1.00 91.19 95 VAL A C 1
ATOM 677 O O . VAL A 1 95 ? 16.452 -5.229 -19.178 1.00 91.19 95 VAL A O 1
ATOM 680 N N . ALA A 1 96 ? 18.531 -6.070 -19.164 1.00 91.19 96 ALA A N 1
ATOM 681 C CA . ALA A 1 96 ? 18.433 -6.608 -17.810 1.00 91.19 96 ALA A CA 1
ATOM 682 C C . ALA A 1 96 ? 18.190 -5.504 -16.765 1.00 91.19 96 ALA A C 1
ATOM 684 O O . ALA A 1 96 ? 17.287 -5.633 -15.940 1.00 91.19 96 ALA A O 1
ATOM 685 N N . ALA A 1 97 ? 18.937 -4.396 -16.836 1.00 87.25 97 ALA A N 1
ATOM 686 C CA . ALA A 1 97 ? 18.755 -3.254 -15.939 1.00 87.25 97 ALA A CA 1
ATOM 687 C C . ALA A 1 97 ? 17.365 -2.611 -16.087 1.00 87.25 97 ALA A C 1
ATOM 689 O O . ALA A 1 97 ? 16.720 -2.299 -15.087 1.00 87.25 97 ALA A O 1
ATOM 690 N N . TYR A 1 98 ? 16.874 -2.466 -17.321 1.00 92.00 98 TYR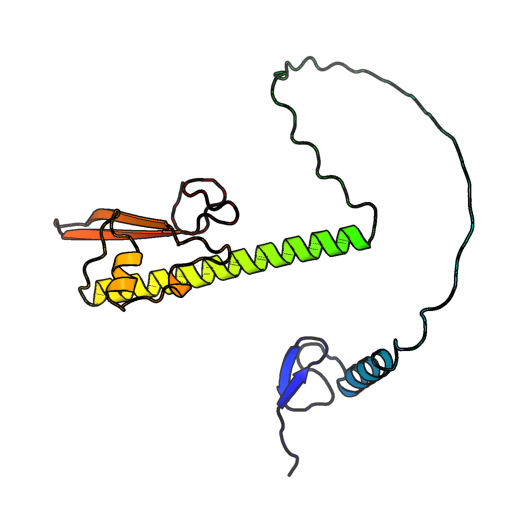 A N 1
ATOM 691 C CA . TYR A 1 98 ? 15.530 -1.950 -17.589 1.00 92.00 98 TYR A CA 1
ATOM 692 C C . TYR A 1 98 ? 14.435 -2.859 -17.019 1.00 92.00 98 TYR A C 1
ATOM 694 O O . TYR A 1 98 ? 13.519 -2.383 -16.350 1.00 92.00 98 TYR A O 1
ATOM 702 N N . ASN A 1 99 ? 14.547 -4.172 -17.228 1.00 93.44 99 ASN A N 1
ATOM 703 C CA . ASN A 1 99 ? 13.582 -5.136 -16.703 1.00 93.44 99 ASN A CA 1
ATOM 704 C C . ASN A 1 99 ? 13.557 -5.127 -15.169 1.00 93.44 99 ASN A C 1
ATOM 706 O O . ASN A 1 99 ? 12.479 -5.169 -14.579 1.00 93.44 99 ASN A O 1
ATOM 710 N N . ALA A 1 100 ? 14.722 -5.018 -14.523 1.00 92.56 100 ALA A N 1
ATOM 711 C CA . ALA A 1 100 ? 14.813 -4.888 -13.070 1.00 92.56 100 ALA A CA 1
ATOM 712 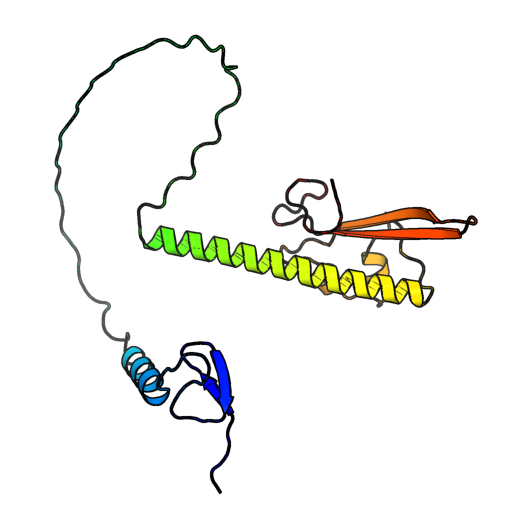C C . ALA A 1 100 ? 14.149 -3.593 -12.568 1.00 92.56 100 ALA A C 1
ATOM 714 O O . ALA A 1 100 ? 13.390 -3.626 -11.600 1.00 92.56 100 ALA A O 1
ATOM 715 N N . GLN A 1 101 ? 14.369 -2.467 -13.254 1.00 93.38 101 GLN A N 1
ATOM 716 C CA . GLN A 1 101 ? 13.716 -1.197 -12.926 1.00 93.38 101 GLN A CA 1
ATOM 717 C C . GLN A 1 101 ? 12.191 -1.287 -13.067 1.00 93.38 101 GLN A C 1
ATOM 719 O O . GLN A 1 101 ? 11.463 -0.819 -12.192 1.00 93.38 101 GLN A O 1
ATOM 724 N N . MET A 1 102 ? 11.700 -1.903 -14.144 1.00 95.56 102 MET A N 1
ATOM 725 C CA . MET A 1 102 ? 10.266 -2.077 -14.369 1.00 95.56 102 MET A CA 1
ATOM 726 C C . MET A 1 102 ? 9.635 -2.988 -13.308 1.00 95.56 102 MET A C 1
ATOM 728 O O . MET A 1 102 ? 8.577 -2.667 -12.776 1.00 95.56 102 MET A O 1
ATOM 732 N N . ALA A 1 103 ? 10.302 -4.087 -12.942 1.00 94.50 103 ALA A N 1
ATOM 733 C CA . ALA A 1 103 ? 9.844 -4.973 -11.873 1.00 94.50 103 ALA A CA 1
ATOM 734 C C . ALA A 1 103 ? 9.725 -4.234 -10.528 1.00 94.50 103 ALA A C 1
ATOM 736 O O . ALA A 1 103 ? 8.711 -4.372 -9.844 1.00 94.50 103 ALA A O 1
ATOM 737 N N . ALA A 1 104 ? 10.704 -3.388 -10.188 1.00 93.50 104 ALA A N 1
ATOM 738 C CA . ALA A 1 104 ? 10.649 -2.564 -8.983 1.00 93.50 104 ALA A CA 1
ATOM 739 C C . ALA A 1 104 ? 9.473 -1.566 -9.010 1.00 93.50 104 ALA A C 1
ATOM 741 O O . ALA A 1 104 ? 8.769 -1.420 -8.013 1.00 93.50 104 ALA A O 1
ATOM 742 N N . GLN A 1 105 ? 9.201 -0.925 -10.153 1.00 95.81 105 GLN A N 1
ATOM 743 C CA . GLN A 1 105 ? 8.046 -0.025 -10.306 1.00 95.81 105 GLN A CA 1
ATOM 744 C C . GLN A 1 105 ? 6.704 -0.754 -10.160 1.00 95.81 105 GLN A C 1
ATOM 746 O O . GLN A 1 105 ? 5.771 -0.222 -9.551 1.00 95.81 105 GLN A O 1
ATOM 751 N N . ILE A 1 106 ? 6.604 -1.976 -10.692 1.00 96.69 106 ILE A N 1
ATOM 752 C CA . ILE A 1 106 ? 5.416 -2.822 -10.539 1.00 96.69 106 ILE A CA 1
ATOM 753 C C . ILE A 1 106 ? 5.190 -3.142 -9.059 1.00 96.69 106 ILE A C 1
ATOM 755 O O . ILE A 1 106 ? 4.081 -2.945 -8.568 1.00 96.69 106 ILE A O 1
ATOM 759 N N . GLN A 1 107 ? 6.234 -3.556 -8.335 1.00 96.25 107 GLN A N 1
ATOM 760 C CA . GLN A 1 107 ? 6.140 -3.840 -6.899 1.00 96.25 107 GLN A CA 1
ATOM 761 C C . GLN A 1 107 ? 5.732 -2.601 -6.091 1.00 96.25 107 GLN A C 1
ATOM 763 O O . GLN A 1 107 ? 4.832 -2.684 -5.261 1.00 96.25 107 GLN A O 1
ATOM 768 N N . GLN A 1 108 ? 6.305 -1.428 -6.371 1.00 95.94 108 GLN A N 1
ATOM 769 C CA . GLN A 1 108 ? 5.900 -0.179 -5.708 1.00 95.94 108 GLN A CA 1
ATOM 770 C C . GLN A 1 108 ? 4.426 0.167 -5.958 1.00 95.94 108 GLN A C 1
ATOM 772 O O . GLN A 1 108 ? 3.708 0.571 -5.042 1.00 95.94 108 GLN A O 1
ATOM 777 N N . THR A 1 109 ? 3.953 -0.018 -7.191 1.00 96.56 109 THR A N 1
ATOM 778 C CA . THR A 1 109 ? 2.550 0.231 -7.554 1.00 96.56 109 THR A CA 1
ATOM 779 C C . THR A 1 109 ? 1.606 -0.755 -6.863 1.00 96.56 109 THR A C 1
ATOM 781 O O . THR A 1 109 ? 0.527 -0.360 -6.405 1.00 96.56 109 THR A O 1
ATOM 784 N N . ASP A 1 110 ? 2.009 -2.022 -6.754 1.00 96.81 110 ASP A N 1
ATOM 785 C CA . ASP A 1 110 ? 1.255 -3.049 -6.034 1.00 96.81 110 ASP A CA 1
ATOM 786 C C . ASP A 1 110 ? 1.167 -2.717 -4.536 1.00 96.81 110 ASP A C 1
ATOM 788 O O . ASP A 1 110 ? 0.070 -2.675 -3.977 1.00 96.81 110 ASP A O 1
ATOM 792 N N . ALA A 1 111 ? 2.286 -2.336 -3.910 1.00 96.56 111 ALA A N 1
ATOM 793 C CA . ALA A 1 111 ? 2.322 -1.902 -2.512 1.00 96.56 111 ALA A CA 1
ATOM 794 C C . ALA A 1 111 ? 1.357 -0.731 -2.252 1.00 96.56 111 ALA A C 1
ATOM 796 O O . ALA A 1 111 ? 0.530 -0.800 -1.343 1.00 96.56 111 ALA A O 1
ATOM 797 N N . LEU A 1 112 ? 1.385 0.310 -3.092 1.00 96.50 112 LEU A N 1
ATOM 798 C CA . LEU A 1 112 ? 0.472 1.459 -2.987 1.00 96.50 112 LEU A CA 1
ATOM 799 C C . LEU A 1 112 ? -1.004 1.067 -3.152 1.00 96.50 112 LEU A C 1
ATOM 801 O O . LEU A 1 112 ? -1.880 1.599 -2.464 1.00 96.50 112 LEU A O 1
ATOM 805 N N . THR A 1 113 ? -1.297 0.138 -4.061 1.00 97.19 113 THR A N 1
ATOM 806 C CA . THR A 1 113 ? -2.666 -0.335 -4.314 1.00 97.19 113 THR A CA 1
ATOM 807 C C . THR A 1 113 ? -3.197 -1.146 -3.134 1.00 97.19 113 THR A C 1
ATOM 809 O O . THR A 1 113 ? -4.332 -0.926 -2.688 1.00 97.19 113 THR A O 1
ATOM 812 N N . LYS A 1 114 ? -2.367 -2.037 -2.581 1.00 97.12 114 LYS A N 1
ATOM 813 C CA . LYS A 1 114 ? -2.677 -2.788 -1.362 1.00 97.12 114 LYS A CA 1
ATOM 814 C C . LYS A 1 114 ? -2.892 -1.856 -0.172 1.00 97.12 114 LYS A C 1
ATOM 816 O O . LYS A 1 114 ? -3.920 -1.972 0.489 1.00 97.12 114 LYS A O 1
ATOM 821 N N . LEU A 1 115 ? -2.014 -0.872 0.036 1.00 96.56 115 LEU A N 1
ATOM 822 C CA . LEU A 1 115 ? -2.148 0.128 1.103 1.00 96.56 115 LEU A CA 1
ATOM 823 C C . LEU A 1 115 ? -3.460 0.904 1.017 1.00 96.56 115 LEU A C 1
ATOM 825 O O . LEU A 1 115 ? -4.163 1.041 2.017 1.00 96.56 115 LEU A O 1
ATOM 829 N N . ARG A 1 116 ? -3.832 1.373 -0.180 1.00 96.38 116 ARG A N 1
ATOM 830 C CA . ARG A 1 116 ? -5.115 2.059 -0.387 1.00 96.38 116 ARG A CA 1
ATOM 831 C C . ARG A 1 116 ? -6.291 1.157 -0.013 1.00 96.38 116 ARG A C 1
ATOM 833 O O . ARG A 1 116 ? -7.197 1.598 0.687 1.00 96.38 116 ARG A O 1
ATOM 840 N N . THR A 1 117 ? -6.259 -0.101 -0.450 1.00 96.44 117 THR A N 1
ATOM 841 C CA . THR A 1 117 ? -7.311 -1.085 -0.156 1.00 96.44 117 THR A CA 1
ATOM 842 C C . THR A 1 117 ? -7.418 -1.353 1.344 1.00 96.44 117 THR A C 1
ATOM 844 O O . THR A 1 117 ? -8.514 -1.302 1.905 1.00 96.44 117 THR A O 1
ATOM 847 N N . LEU A 1 118 ? -6.286 -1.588 2.005 1.00 96.69 118 LEU A N 1
ATOM 848 C CA . LEU A 1 118 ? -6.205 -1.827 3.441 1.00 96.69 118 LEU A CA 1
ATOM 849 C C . LEU A 1 118 ? -6.725 -0.623 4.237 1.00 96.69 118 LEU A C 1
ATOM 851 O O . LEU A 1 118 ? -7.556 -0.790 5.125 1.00 96.69 118 LEU A O 1
ATOM 855 N N . ARG A 1 119 ? -6.348 0.601 3.853 1.00 94.94 119 ARG A N 1
ATOM 856 C CA . ARG A 1 119 ? -6.856 1.836 4.469 1.00 94.94 119 ARG A CA 1
ATOM 857 C C . ARG A 1 119 ? -8.364 1.975 4.336 1.00 94.94 119 ARG A C 1
ATOM 859 O O . ARG A 1 119 ? -9.036 2.273 5.318 1.00 94.94 119 ARG A O 1
ATOM 866 N N . THR A 1 120 ? -8.911 1.729 3.147 1.00 95.69 120 THR A N 1
ATOM 867 C CA . THR A 1 120 ? -10.364 1.753 2.946 1.00 95.69 120 THR A CA 1
ATOM 868 C C . THR A 1 120 ? -11.061 0.737 3.848 1.00 95.69 120 THR A C 1
ATOM 870 O O . THR A 1 120 ? -12.100 1.053 4.419 1.00 95.69 120 THR A O 1
ATOM 873 N N . LYS A 1 121 ? -10.497 -0.461 4.032 1.00 96.50 121 LYS A N 1
ATOM 874 C CA . LYS A 1 121 ? -11.069 -1.453 4.951 1.00 96.50 121 LYS A CA 1
ATOM 875 C C . LYS A 1 121 ? -11.040 -0.993 6.403 1.00 96.50 121 LYS A C 1
ATOM 877 O O . LYS A 1 121 ? -12.058 -1.118 7.071 1.00 96.50 121 LYS A O 1
ATOM 882 N N . LEU A 1 122 ? -9.912 -0.460 6.867 1.00 95.25 122 LEU A N 1
ATOM 883 C CA . LEU A 1 122 ? -9.767 0.048 8.234 1.00 95.25 122 LEU A CA 1
ATOM 884 C C . LEU A 1 122 ? -10.742 1.201 8.500 1.00 95.25 122 LEU A C 1
ATOM 886 O O . LEU A 1 122 ? -11.438 1.188 9.508 1.00 95.25 122 LEU A O 1
ATOM 890 N N . TYR A 1 123 ? -10.889 2.120 7.545 1.00 93.44 123 TYR A N 1
ATOM 891 C CA . TYR A 1 123 ? -11.894 3.182 7.607 1.00 93.44 123 TYR A CA 1
ATOM 892 C C . TYR A 1 123 ? -13.326 2.623 7.703 1.00 93.44 123 TYR A C 1
ATOM 894 O O . TYR A 1 123 ? -14.102 3.018 8.564 1.00 93.44 123 TYR A O 1
ATOM 902 N N . LEU A 1 124 ? -13.676 1.632 6.875 1.00 95.25 124 LEU A N 1
ATOM 903 C CA . LEU A 1 124 ? -14.995 0.987 6.938 1.00 95.25 124 LEU A CA 1
ATOM 904 C C . LEU A 1 124 ? -15.227 0.184 8.229 1.00 95.25 124 LEU A C 1
ATOM 906 O O . LEU A 1 124 ? -16.378 -0.098 8.563 1.00 95.25 124 LEU A O 1
ATOM 910 N N . MET A 1 125 ? -14.168 -0.253 8.911 1.00 94.44 125 MET A N 1
ATOM 911 C CA . MET A 1 125 ? -14.256 -0.908 10.218 1.00 94.44 125 MET A CA 1
ATOM 912 C C . MET A 1 125 ? -14.546 0.114 11.319 1.00 94.44 125 MET A C 1
ATOM 914 O O . MET A 1 125 ? -15.427 -0.136 12.141 1.00 94.44 125 MET A O 1
ATOM 918 N N . ASP A 1 126 ? -13.885 1.269 11.279 1.00 91.19 126 ASP A N 1
ATOM 919 C CA . ASP A 1 126 ? -14.134 2.386 12.196 1.00 91.19 126 ASP A CA 1
ATOM 920 C C . ASP A 1 126 ? -15.585 2.891 12.091 1.00 91.19 126 ASP A C 1
ATOM 922 O O . ASP A 1 126 ? -16.303 2.945 13.087 1.00 91.19 126 ASP A O 1
ATOM 926 N N . GLU A 1 127 ? -16.096 3.076 10.868 1.00 91.88 127 GLU A N 1
ATOM 927 C CA . GLU A 1 127 ? -17.510 3.422 10.609 1.00 91.88 127 GLU A CA 1
ATOM 928 C C . GLU A 1 127 ? -18.505 2.370 11.146 1.00 91.88 127 GLU A C 1
ATOM 930 O O . GLU A 1 127 ? -19.669 2.667 11.419 1.00 91.88 127 GLU A O 1
ATOM 935 N N . LYS A 1 128 ? -18.065 1.117 11.320 1.00 95.19 128 LYS A N 1
ATOM 936 C CA . LYS A 1 128 ? -18.862 0.033 11.924 1.00 95.19 128 LYS A CA 1
ATOM 937 C C . LYS A 1 128 ? -18.703 -0.056 13.445 1.00 95.19 128 LYS A C 1
ATOM 939 O O . LYS A 1 128 ? -19.263 -0.971 14.050 1.00 95.19 128 LYS A O 1
ATOM 944 N N . GLY A 1 129 ? -17.950 0.853 14.060 1.00 93.06 129 GLY A N 1
ATOM 945 C CA . GLY A 1 129 ? -17.650 0.848 15.490 1.00 93.06 129 GLY A CA 1
ATOM 946 C C . GLY A 1 129 ? -16.685 -0.262 15.911 1.00 93.06 129 GLY A C 1
ATOM 947 O O . GLY A 1 129 ? -16.674 -0.653 17.079 1.00 93.06 129 GLY A O 1
ATOM 948 N N . VAL A 1 130 ? -15.900 -0.812 14.980 1.00 94.06 130 VAL A N 1
ATOM 949 C CA . VAL A 1 130 ? -14.827 -1.749 15.323 1.00 94.06 130 VAL A CA 1
ATOM 950 C C . VAL A 1 130 ? -13.670 -0.938 15.890 1.00 94.06 130 VAL A C 1
ATOM 952 O O . VAL A 1 130 ? -13.063 -0.140 15.185 1.00 94.06 130 VAL A O 1
ATOM 955 N N . VAL A 1 131 ? -13.353 -1.169 17.164 1.00 91.88 131 VAL A N 1
ATOM 956 C CA . VAL A 1 131 ? -12.223 -0.508 17.825 1.00 91.88 131 VAL A CA 1
ATOM 957 C C . VAL A 1 131 ? -10.921 -0.919 17.124 1.00 91.88 131 VAL A C 1
ATOM 959 O O . VAL A 1 131 ? -10.678 -2.128 16.989 1.00 91.88 131 VAL A O 1
ATOM 962 N N . PRO A 1 132 ? -10.095 0.043 16.670 1.00 94.25 132 PRO A N 1
ATOM 963 C CA . PRO A 1 132 ? -8.821 -0.271 16.042 1.00 94.25 132 PRO A CA 1
ATOM 964 C C . PRO A 1 132 ? -7.896 -0.992 17.038 1.00 94.25 132 PRO A C 1
ATOM 966 O O . PRO A 1 132 ? -7.948 -0.707 18.237 1.00 94.25 132 PRO A O 1
ATOM 969 N N . PRO A 1 133 ? -7.064 -1.938 16.571 1.00 96.12 133 PRO A N 1
ATOM 970 C CA . PRO A 1 133 ? -6.110 -2.629 17.432 1.00 96.12 133 PRO A CA 1
ATOM 971 C C . PRO A 1 133 ? -5.056 -1.660 17.977 1.00 96.12 133 PRO A C 1
ATOM 973 O O . PRO A 1 133 ? -4.773 -0.624 17.360 1.00 96.12 133 PRO A O 1
ATOM 976 N N . SER A 1 134 ? -4.454 -1.999 19.118 1.00 96.50 134 SER A N 1
ATOM 977 C CA . SER A 1 134 ? -3.337 -1.216 19.664 1.00 96.50 134 SER A CA 1
ATOM 978 C C . SER A 1 134 ? -2.087 -1.308 18.774 1.00 96.50 134 SER A C 1
ATOM 980 O O . SER A 1 134 ? -2.021 -2.110 17.841 1.00 96.50 134 SER A O 1
ATOM 982 N N . ASN A 1 135 ? -1.066 -0.494 19.057 1.00 95.31 135 ASN A N 1
ATOM 983 C CA . ASN A 1 135 ? 0.207 -0.546 18.327 1.00 95.31 135 ASN A CA 1
ATOM 984 C C . ASN A 1 135 ? 0.943 -1.880 18.508 1.00 95.31 135 ASN A C 1
ATOM 986 O O . ASN A 1 135 ? 1.619 -2.340 17.594 1.00 95.31 135 ASN A O 1
ATOM 990 N N . GLU A 1 136 ? 0.799 -2.499 19.676 1.00 96.38 136 GLU A N 1
ATOM 991 C CA . GLU A 1 136 ? 1.391 -3.792 20.017 1.00 96.38 136 GLU A CA 1
ATOM 992 C C . GLU A 1 136 ? 0.645 -4.951 19.349 1.00 96.38 136 GLU A C 1
ATOM 994 O O . GLU A 1 136 ? 1.262 -5.939 18.959 1.00 96.38 136 GLU A O 1
ATOM 999 N N . GLU A 1 137 ? -0.676 -4.828 19.211 1.00 97.00 137 GLU A N 1
ATOM 1000 C CA . GLU A 1 137 ? -1.527 -5.801 18.521 1.00 97.00 137 GLU A CA 1
ATOM 1001 C C . GLU A 1 137 ? -1.361 -5.736 16.994 1.00 97.00 137 GLU A C 1
ATOM 1003 O O . GLU A 1 137 ? -1.311 -6.765 16.311 1.00 97.00 137 GLU A O 1
ATOM 1008 N N . GLY A 1 138 ? -1.290 -4.519 16.449 1.00 96.31 138 GLY A N 1
ATOM 1009 C CA . GLY A 1 138 ? -1.133 -4.263 15.023 1.00 96.31 138 GLY A CA 1
ATOM 1010 C C . GLY A 1 138 ? -2.236 -4.877 14.153 1.00 96.31 138 GLY A C 1
ATOM 1011 O O . GLY A 1 138 ? -3.344 -5.183 14.594 1.00 96.31 138 GLY A O 1
ATOM 1012 N N . LEU A 1 139 ? -1.930 -5.078 12.870 1.00 97.50 139 LEU A N 1
ATOM 1013 C CA . LEU A 1 139 ? -2.882 -5.650 11.909 1.00 97.50 139 LEU A CA 1
ATOM 1014 C C . LEU A 1 139 ? -3.168 -7.141 12.150 1.00 97.50 139 LEU A C 1
ATOM 1016 O O . LEU A 1 139 ? -4.221 -7.629 11.735 1.00 97.50 139 LEU A O 1
ATOM 1020 N N . HIS A 1 140 ? -2.278 -7.857 12.841 1.00 97.94 140 HIS A N 1
ATOM 1021 C CA . HIS A 1 140 ? -2.440 -9.283 13.144 1.00 97.94 140 HIS A CA 1
ATOM 1022 C C . HIS A 1 140 ? -3.678 -9.556 13.996 1.00 97.94 140 HIS A C 1
ATOM 1024 O O . HIS A 1 140 ? -4.421 -10.490 13.703 1.00 97.94 140 HIS A O 1
ATOM 1030 N N . ALA A 1 141 ? -4.004 -8.679 14.948 1.00 97.81 141 ALA A N 1
ATOM 1031 C CA . ALA A 1 141 ? -5.236 -8.807 15.726 1.00 97.81 141 ALA A CA 1
ATOM 1032 C C . ALA A 1 141 ? -6.509 -8.752 14.860 1.00 97.81 141 ALA A C 1
ATOM 1034 O O . ALA A 1 141 ? -7.535 -9.333 15.216 1.00 97.81 141 ALA A O 1
ATOM 1035 N N . LEU A 1 142 ? -6.474 -8.077 13.705 1.00 97.06 142 LEU A N 1
ATOM 1036 C CA . LEU A 1 142 ? -7.592 -8.074 12.754 1.00 97.06 142 LEU A CA 1
ATOM 1037 C C . LEU A 1 142 ? -7.639 -9.355 11.914 1.00 97.06 142 LEU A C 1
ATOM 1039 O O . LEU A 1 142 ? -8.732 -9.793 11.545 1.00 97.06 142 LEU A O 1
ATOM 1043 N N . VAL A 1 143 ? -6.489 -9.971 11.638 1.00 98.06 143 VAL A N 1
ATOM 1044 C CA . VAL A 1 143 ? -6.410 -11.288 10.989 1.00 98.06 143 VAL A CA 1
ATOM 1045 C C . VAL A 1 143 ? -6.947 -12.375 11.920 1.00 98.06 143 VAL A C 1
ATOM 1047 O O . VAL A 1 143 ? -7.790 -13.169 11.507 1.00 98.06 143 VAL A O 1
ATOM 1050 N N . GLU A 1 144 ? -6.561 -12.362 13.196 1.00 97.75 144 GLU A N 1
ATOM 1051 C CA . GLU A 1 144 ? -7.055 -13.301 14.214 1.00 97.75 144 GLU A CA 1
ATOM 1052 C C . GLU A 1 144 ? -8.575 -13.213 14.407 1.00 97.75 144 GLU A C 1
ATOM 1054 O O . GLU A 1 144 ? -9.253 -14.229 14.569 1.00 97.75 144 GLU A O 1
ATOM 1059 N N . LYS A 1 145 ? -9.136 -12.001 14.322 1.00 96.94 145 LYS A N 1
ATOM 1060 C CA . LYS A 1 145 ? -10.589 -11.757 14.362 1.00 96.94 145 LYS A CA 1
ATOM 1061 C C . LYS A 1 145 ? -11.309 -12.139 13.059 1.00 96.94 145 LYS A C 1
ATOM 1063 O O . LYS A 1 145 ? -12.532 -12.023 12.992 1.00 96.94 145 LYS A O 1
ATOM 1068 N N . GLY A 1 146 ? -10.586 -12.558 12.018 1.00 97.50 146 GLY A N 1
ATOM 1069 C CA . GLY A 1 146 ? -11.139 -12.899 10.703 1.00 97.50 146 GLY A CA 1
ATOM 1070 C C . GLY A 1 146 ? -11.646 -11.694 9.902 1.00 97.50 146 GLY A C 1
ATOM 1071 O O . GLY A 1 146 ? -12.443 -11.860 8.978 1.00 97.50 146 GLY A O 1
ATOM 1072 N N . LEU A 1 147 ? -11.220 -10.481 10.263 1.00 96.94 147 LEU A N 1
ATOM 1073 C CA . LEU A 1 147 ? -11.612 -9.231 9.602 1.00 96.94 147 LEU A CA 1
ATOM 1074 C C . LEU A 1 147 ? -10.693 -8.880 8.426 1.00 96.94 147 LEU A C 1
ATOM 1076 O O . LEU A 1 147 ? -11.124 -8.207 7.486 1.00 96.94 147 LEU A O 1
ATOM 1080 N N . LEU A 1 148 ? -9.448 -9.350 8.472 1.00 97.75 148 LEU A N 1
ATOM 1081 C CA . LEU A 1 148 ? -8.469 -9.283 7.390 1.00 97.75 148 LEU A CA 1
ATOM 1082 C C . LEU A 1 148 ? -7.912 -10.676 7.102 1.00 97.75 148 LEU A C 1
ATOM 1084 O O . LEU A 1 148 ? -8.024 -11.590 7.919 1.00 97.75 148 LEU A O 1
ATOM 1088 N N . LYS A 1 149 ? -7.298 -10.835 5.932 1.00 98.19 149 LYS A N 1
ATOM 1089 C CA . LYS A 1 149 ? -6.521 -12.032 5.595 1.00 98.19 149 LYS A CA 1
ATOM 1090 C C . LYS A 1 149 ? -5.024 -11.748 5.687 1.00 98.19 149 LYS A C 1
ATOM 1092 O O . LYS A 1 149 ? -4.602 -10.606 5.526 1.00 98.19 149 LYS A O 1
ATOM 1097 N N . GLN A 1 150 ? -4.222 -12.798 5.873 1.00 97.81 150 GLN A N 1
ATOM 1098 C CA . GLN A 1 150 ? -2.763 -12.672 5.957 1.00 97.81 150 GLN A CA 1
ATOM 1099 C C . GLN A 1 150 ? -2.156 -12.017 4.704 1.00 97.81 150 GLN A C 1
ATOM 1101 O O . GLN A 1 150 ? -1.314 -11.137 4.809 1.00 97.81 150 GLN A O 1
ATOM 1106 N N . ASP A 1 151 ? -2.622 -12.383 3.508 1.00 97.62 151 ASP A N 1
ATOM 1107 C CA . ASP A 1 151 ? -2.131 -11.835 2.236 1.00 97.62 151 ASP A CA 1
ATOM 1108 C C . ASP A 1 151 ? -2.455 -10.344 2.033 1.00 97.62 151 ASP A C 1
ATOM 1110 O O . ASP A 1 151 ? -1.831 -9.673 1.205 1.00 97.62 151 ASP A O 1
ATOM 1114 N N . GLU A 1 152 ? -3.419 -9.822 2.794 1.00 97.75 152 GLU A N 1
ATOM 1115 C CA . GLU A 1 152 ? -3.834 -8.418 2.764 1.00 97.75 152 GLU A CA 1
ATOM 1116 C C . GLU A 1 152 ? -2.982 -7.537 3.677 1.00 97.75 152 GLU A C 1
ATOM 1118 O O . GLU A 1 152 ? -2.939 -6.323 3.469 1.00 97.75 152 GLU A O 1
ATOM 1123 N N . ILE A 1 153 ? -2.306 -8.135 4.661 1.00 97.62 153 ILE A N 1
ATOM 1124 C CA . ILE A 1 153 ? -1.395 -7.429 5.568 1.00 97.62 153 ILE A CA 1
ATOM 1125 C C . ILE A 1 153 ? 0.073 -7.585 5.163 1.00 97.62 153 ILE A C 1
ATOM 1127 O O . ILE A 1 153 ? 0.919 -6.946 5.772 1.00 97.62 153 ILE A O 1
ATOM 1131 N N . THR A 1 154 ? 0.370 -8.371 4.124 1.00 98.12 154 THR A N 1
ATOM 1132 C CA . THR A 1 154 ? 1.726 -8.579 3.601 1.00 98.12 154 THR A CA 1
ATOM 1133 C C . THR A 1 154 ? 1.949 -7.817 2.286 1.00 98.12 154 THR A C 1
ATOM 1135 O O . THR A 1 154 ? 1.157 -7.882 1.333 1.00 98.12 154 THR A O 1
ATOM 1138 N N . ASP A 1 155 ? 3.057 -7.090 2.222 1.00 97.75 155 ASP A N 1
ATOM 1139 C CA . ASP A 1 155 ? 3.489 -6.292 1.083 1.00 97.75 155 ASP A CA 1
ATOM 1140 C C . ASP A 1 155 ? 4.123 -7.149 -0.043 1.00 97.75 155 ASP A C 1
ATOM 1142 O O . ASP A 1 155 ? 4.269 -8.368 0.093 1.00 97.75 155 ASP A O 1
ATOM 1146 N N . PRO A 1 156 ? 4.461 -6.560 -1.206 1.00 97.75 156 PRO A N 1
ATOM 1147 C CA . PRO A 1 156 ? 5.034 -7.305 -2.334 1.00 97.75 156 PRO A CA 1
ATOM 1148 C C . PRO A 1 156 ? 6.433 -7.891 -2.093 1.00 97.75 156 PRO A C 1
ATOM 1150 O O . PRO A 1 156 ? 6.873 -8.731 -2.882 1.00 97.75 156 PRO A O 1
ATOM 1153 N N . TRP A 1 157 ? 7.134 -7.456 -1.044 1.00 97.31 157 TRP A N 1
ATOM 1154 C CA . TRP A 1 157 ? 8.447 -7.970 -0.647 1.00 97.31 157 TRP A CA 1
ATOM 1155 C C . TRP A 1 157 ? 8.347 -9.053 0.434 1.00 97.31 157 TRP A C 1
ATOM 1157 O O . TRP A 1 157 ? 9.349 -9.683 0.768 1.00 97.31 157 TRP A O 1
ATOM 1167 N N . GLY A 1 158 ? 7.132 -9.351 0.903 1.00 97.62 158 GLY A N 1
ATOM 1168 C CA . GLY A 1 158 ? 6.867 -10.398 1.885 1.00 97.62 158 GLY A CA 1
ATOM 1169 C C . GLY A 1 158 ? 6.956 -9.915 3.330 1.00 97.62 158 GLY A C 1
ATOM 1170 O O . GLY A 1 158 ? 6.986 -10.746 4.236 1.00 97.62 158 GLY A O 1
ATOM 1171 N N . HIS A 1 159 ? 7.001 -8.602 3.552 1.00 97.31 159 HIS A N 1
ATOM 1172 C CA . HIS A 1 159 ? 6.978 -8.007 4.883 1.00 97.31 159 HIS A CA 1
ATOM 1173 C C . HIS A 1 159 ? 5.551 -7.643 5.271 1.00 97.31 159 HIS A C 1
ATOM 1175 O O . HIS A 1 159 ? 4.727 -7.320 4.416 1.00 97.31 159 HIS A O 1
ATOM 1181 N N . ASP A 1 160 ? 5.247 -7.670 6.562 1.00 97.50 160 ASP A N 1
ATOM 1182 C CA . ASP A 1 160 ? 3.972 -7.141 7.025 1.00 97.50 160 ASP A CA 1
ATOM 1183 C C . ASP A 1 160 ? 3.969 -5.612 6.911 1.00 97.50 160 ASP A C 1
ATOM 1185 O O . ASP A 1 160 ? 4.971 -4.947 7.187 1.00 97.50 160 ASP A O 1
ATOM 1189 N N . PHE A 1 161 ? 2.832 -5.040 6.518 1.00 97.25 161 PHE A N 1
ATOM 1190 C CA . PHE A 1 161 ? 2.640 -3.599 6.562 1.00 97.25 161 PHE A CA 1
ATOM 1191 C C . PHE A 1 161 ? 2.774 -3.108 8.005 1.00 97.25 161 PHE A C 1
ATOM 1193 O O . PHE A 1 161 ? 2.143 -3.631 8.927 1.00 97.25 161 PHE A O 1
ATOM 1200 N N . ALA A 1 162 ? 3.569 -2.061 8.193 1.00 96.00 162 ALA A N 1
ATOM 1201 C CA . ALA A 1 162 ? 3.703 -1.403 9.476 1.00 96.00 162 ALA A CA 1
ATOM 1202 C C . ALA A 1 162 ? 2.399 -0.678 9.827 1.00 96.00 162 ALA A C 1
ATOM 1204 O O . ALA A 1 162 ? 1.750 -0.080 8.966 1.00 96.00 162 ALA A O 1
ATOM 1205 N N . TYR A 1 163 ? 2.035 -0.726 11.104 1.00 95.56 163 TYR A N 1
ATOM 1206 C CA . TYR A 1 163 ? 0.811 -0.147 11.643 1.00 95.56 163 TYR A CA 1
ATOM 1207 C C . TYR A 1 163 ? 1.142 0.807 12.779 1.00 95.56 163 TYR A C 1
ATOM 1209 O O . TYR A 1 163 ? 1.983 0.505 13.628 1.00 95.56 163 TYR A O 1
ATOM 1217 N N . ARG A 1 164 ? 0.467 1.953 12.796 1.00 94.81 164 ARG A N 1
ATOM 1218 C CA . ARG A 1 164 ? 0.570 2.928 13.876 1.00 94.81 164 ARG A CA 1
ATOM 1219 C C . ARG A 1 164 ? -0.778 3.582 14.115 1.00 94.81 164 ARG A C 1
ATOM 1221 O O . ARG A 1 164 ? -1.390 4.120 13.200 1.00 94.81 164 ARG A O 1
ATOM 1228 N N . LEU A 1 165 ? -1.209 3.546 15.358 1.00 94.12 165 LEU A N 1
ATOM 1229 C CA . LEU A 1 165 ? -2.375 4.202 15.898 1.00 94.12 165 LEU A CA 1
ATOM 1230 C C . LEU A 1 165 ? -1.906 5.427 16.678 1.00 94.12 165 LEU A C 1
ATOM 1232 O O . LEU A 1 165 ? -1.149 5.304 17.647 1.00 94.12 165 LEU A O 1
ATOM 1236 N N . GLU A 1 166 ? -2.375 6.596 16.265 1.00 92.94 166 GLU A N 1
ATOM 1237 C CA . GLU A 1 166 ? -2.236 7.835 17.020 1.00 92.94 166 GLU A CA 1
ATOM 1238 C C . GLU A 1 166 ? -3.599 8.249 17.564 1.00 92.94 166 GLU A C 1
ATOM 1240 O O . GLU A 1 166 ? -4.608 8.257 16.854 1.00 92.94 166 GLU A O 1
ATOM 1245 N N . GLU A 1 167 ? -3.632 8.592 18.848 1.00 90.56 167 GLU A N 1
ATOM 1246 C CA . GLU A 1 167 ? -4.822 9.141 19.484 1.00 90.56 167 GLU A CA 1
ATOM 1247 C C . GLU A 1 167 ? -4.770 10.667 19.419 1.00 90.56 167 GLU A C 1
ATOM 1249 O O . GLU A 1 167 ? -3.873 11.304 19.974 1.00 90.56 167 GLU A O 1
ATOM 1254 N N . GLY A 1 168 ? -5.755 11.257 18.752 1.00 84.19 168 GLY A N 1
ATOM 1255 C CA . GLY A 1 168 ? -5.977 12.694 18.715 1.00 84.19 168 GLY A CA 1
ATOM 1256 C C . GLY A 1 168 ? -7.237 13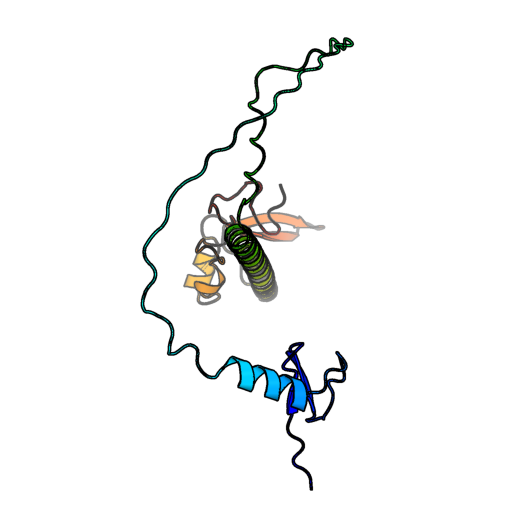.094 19.476 1.00 84.19 168 GLY A C 1
ATOM 1257 O O . GLY A 1 168 ? -8.151 12.297 19.697 1.00 84.19 168 GLY A O 1
ATOM 1258 N N . ILE A 1 169 ? -7.315 14.371 19.846 1.00 77.38 169 ILE A N 1
ATOM 1259 C CA . ILE A 1 169 ? -8.561 15.001 20.291 1.00 77.38 169 ILE A CA 1
ATOM 1260 C C . ILE A 1 169 ? -9.021 15.918 19.163 1.00 77.38 169 ILE A C 1
ATOM 1262 O O . ILE A 1 169 ? -8.320 16.871 18.820 1.00 77.38 169 ILE A O 1
ATOM 1266 N N . GLN A 1 170 ? -10.194 15.651 18.589 1.00 75.06 170 GLN A N 1
ATOM 1267 C CA . GLN A 1 170 ? -10.767 16.491 17.540 1.00 75.06 170 GLN A CA 1
ATOM 1268 C C . GLN A 1 170 ? -11.936 17.308 18.107 1.00 75.06 170 GLN A C 1
ATOM 1270 O O . GLN A 1 170 ? -12.925 16.764 18.599 1.00 75.06 170 GLN A O 1
ATOM 1275 N N . GLY A 1 171 ? -11.835 18.639 18.044 1.00 77.25 171 GLY A N 1
ATOM 1276 C CA . GLY A 1 171 ? -12.926 19.543 18.427 1.00 77.25 171 GLY A CA 1
ATOM 1277 C C . GLY A 1 171 ? -13.361 19.423 19.895 1.00 77.25 171 GLY A C 1
ATOM 1278 O O . GLY A 1 171 ? -12.541 19.553 20.799 1.00 77.25 171 GLY A O 1
ATOM 1279 N N . GLN A 1 172 ? -14.665 19.220 20.132 1.00 71.25 172 GLN A N 1
ATOM 1280 C CA . GLN A 1 172 ? -15.344 19.246 21.445 1.00 71.25 172 GLN A CA 1
ATOM 1281 C C . GLN A 1 172 ? -14.983 18.075 22.396 1.00 71.25 172 GLN A C 1
ATOM 1283 O O . GLN A 1 172 ? -15.820 17.629 23.176 1.00 71.25 172 GLN A O 1
ATOM 1288 N N . GLY A 1 173 ? -13.748 17.572 22.360 1.00 77.75 173 GLY A N 1
ATOM 1289 C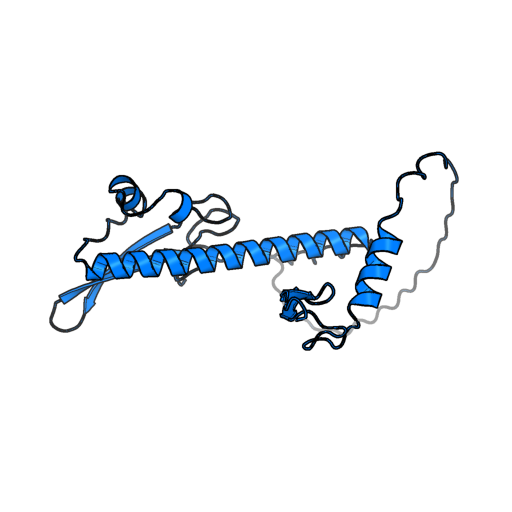 CA . GLY A 1 173 ? -13.267 16.532 23.276 1.00 77.75 173 GLY A CA 1
ATOM 1290 C C . GLY A 1 173 ? -13.504 15.093 22.812 1.00 77.75 173 GLY A C 1
ATOM 1291 O O . GLY A 1 173 ? -13.245 14.168 23.580 1.00 77.75 173 GLY A O 1
ATOM 1292 N N . SER A 1 174 ? -13.962 14.881 21.575 1.00 79.94 174 SER A N 1
ATOM 1293 C CA . SER A 1 174 ? -14.069 13.537 21.003 1.00 79.94 174 SER A CA 1
ATOM 1294 C C . SER A 1 174 ? -12.678 12.980 20.707 1.00 79.94 174 SER A C 1
ATOM 1296 O O . SER A 1 174 ? -11.857 13.642 20.065 1.00 79.94 174 SER A O 1
ATOM 1298 N N . ARG A 1 175 ? -12.418 11.753 21.172 1.00 80.81 175 ARG A N 1
ATOM 1299 C CA . ARG A 1 175 ? -11.226 10.998 20.775 1.00 80.81 175 ARG A CA 1
ATOM 1300 C C . ARG A 1 175 ? -11.378 10.601 19.313 1.00 80.81 175 ARG A C 1
ATOM 1302 O O . ARG A 1 175 ? -12.404 10.040 18.940 1.00 80.81 175 ARG A O 1
ATOM 1309 N N . HIS A 1 176 ? -10.371 10.910 18.514 1.00 84.81 176 HIS A N 1
ATOM 1310 C CA . HIS A 1 176 ? -10.274 10.497 17.125 1.00 84.81 176 HIS A CA 1
ATOM 1311 C C . HIS A 1 176 ? -9.023 9.640 16.976 1.00 84.81 176 HIS A C 1
ATOM 1313 O O . HIS A 1 176 ? -7.938 10.042 17.396 1.00 84.81 176 HIS A O 1
ATOM 1319 N N . TYR A 1 177 ? -9.178 8.466 16.381 1.00 88.88 177 TYR A N 1
ATOM 1320 C CA . TYR A 1 177 ? -8.073 7.564 16.102 1.00 88.88 177 TYR A CA 1
ATOM 1321 C C . TYR A 1 177 ? -7.563 7.826 14.691 1.00 88.88 177 TYR A C 1
ATOM 1323 O O . TYR A 1 177 ? -8.325 7.768 13.730 1.00 88.88 177 TYR A O 1
ATOM 1331 N N . GLN A 1 178 ? -6.275 8.120 14.553 1.00 90.94 178 GLN A N 1
ATOM 1332 C CA . GLN A 1 178 ? -5.629 8.205 13.253 1.00 90.94 178 GLN A CA 1
ATOM 1333 C C . GLN A 1 178 ? -4.773 6.960 13.043 1.00 90.94 178 GLN A C 1
ATOM 1335 O O . GLN A 1 178 ? -3.831 6.698 13.787 1.00 90.94 178 GLN A O 1
ATOM 1340 N N . VAL A 1 179 ? -5.146 6.169 12.038 1.00 92.88 179 VAL A N 1
ATOM 1341 C CA . VAL A 1 179 ? -4.458 4.928 11.689 1.00 92.88 179 VAL A CA 1
ATOM 1342 C C . VAL A 1 179 ? -3.544 5.177 10.497 1.00 92.88 179 VAL A C 1
ATOM 1344 O O . VAL A 1 179 ? -4.008 5.515 9.406 1.00 92.88 179 VAL A O 1
ATOM 1347 N N . TYR A 1 180 ? -2.251 4.953 10.692 1.00 94.25 180 TYR A N 1
ATOM 1348 C CA . TYR A 1 180 ? -1.233 4.996 9.654 1.00 94.25 180 TYR A CA 1
ATOM 1349 C C . TYR A 1 180 ? -0.809 3.580 9.294 1.00 94.25 180 TYR A C 1
ATOM 1351 O O . TYR A 1 180 ? -0.547 2.744 10.162 1.00 94.25 180 TYR A O 1
ATOM 1359 N N . VAL A 1 181 ? -0.723 3.330 7.989 1.00 95.88 181 VAL A N 1
ATOM 1360 C CA . VAL A 1 181 ? -0.238 2.067 7.437 1.00 95.88 181 VAL A CA 1
ATOM 1361 C C . VAL A 1 181 ? 0.722 2.362 6.295 1.00 95.88 181 VAL A C 1
ATOM 1363 O O . VAL A 1 181 ? 0.417 3.192 5.430 1.00 95.88 181 VAL A O 1
ATOM 1366 N N . TYR A 1 182 ? 1.869 1.690 6.300 1.00 96.31 182 TYR A N 1
ATOM 1367 C CA . TYR A 1 182 ? 2.927 1.847 5.302 1.00 96.31 182 TYR A CA 1
ATOM 1368 C C . TYR A 1 182 ? 3.694 0.533 5.096 1.00 96.31 182 TYR A C 1
ATOM 1370 O O . TYR A 1 182 ? 3.681 -0.350 5.950 1.00 96.31 182 TYR A O 1
ATOM 1378 N N . SER A 1 183 ? 4.323 0.376 3.933 1.00 97.06 183 SER A N 1
ATOM 1379 C CA . SER A 1 183 ? 5.269 -0.715 3.653 1.00 97.06 183 SER A CA 1
ATOM 1380 C C . SER A 1 183 ? 6.671 -0.248 4.010 1.00 97.06 183 SER A C 1
ATOM 1382 O O . SER A 1 183 ? 7.010 0.894 3.712 1.00 97.06 183 SER A O 1
ATOM 1384 N N . ALA A 1 184 ? 7.474 -1.139 4.592 1.00 96.06 184 ALA A N 1
ATOM 1385 C CA . ALA A 1 184 ? 8.902 -0.911 4.815 1.00 96.06 184 ALA A CA 1
ATOM 1386 C C . ALA A 1 184 ? 9.718 -0.942 3.506 1.00 96.06 184 ALA A C 1
ATOM 1388 O O . ALA A 1 184 ? 10.907 -0.664 3.496 1.00 96.06 184 ALA A O 1
ATOM 1389 N N . GLY A 1 185 ? 9.087 -1.296 2.383 1.00 96.25 185 GLY A N 1
ATOM 1390 C CA . GLY A 1 185 ? 9.751 -1.378 1.096 1.00 96.25 185 GLY A CA 1
ATOM 1391 C C . GLY A 1 185 ? 10.687 -2.590 0.977 1.00 96.25 185 GLY A C 1
ATOM 1392 O O . GLY A 1 185 ? 10.572 -3.557 1.730 1.00 96.25 185 GLY A O 1
ATOM 1393 N N . PRO A 1 186 ? 11.609 -2.568 -0.002 1.00 96.88 186 PRO A N 1
ATOM 1394 C CA . PRO A 1 186 ? 12.450 -3.718 -0.337 1.00 96.88 186 PRO A CA 1
ATOM 1395 C C . PRO A 1 186 ? 13.433 -4.175 0.744 1.00 96.88 186 PRO A C 1
ATOM 1397 O O . PRO A 1 186 ? 13.932 -5.297 0.656 1.00 96.88 186 PRO A O 1
ATOM 1400 N N . ASP A 1 187 ? 13.801 -3.306 1.685 1.00 95.44 187 ASP A N 1
ATOM 1401 C CA . ASP A 1 187 ? 14.780 -3.631 2.725 1.00 95.44 187 ASP A CA 1
ATOM 1402 C C . ASP A 1 187 ? 14.134 -4.195 4.000 1.00 95.44 187 ASP A C 1
ATOM 1404 O O . ASP A 1 187 ? 14.840 -4.761 4.839 1.00 95.44 187 ASP A O 1
ATOM 1408 N N . GLY A 1 188 ? 12.808 -4.081 4.125 1.00 95.19 188 GLY A N 1
ATOM 1409 C CA . GLY A 1 188 ? 12.048 -4.547 5.279 1.00 95.19 188 GLY A CA 1
ATOM 1410 C C . GLY A 1 188 ? 12.336 -3.771 6.566 1.00 95.19 188 GLY A C 1
ATOM 1411 O O . GLY A 1 188 ? 11.989 -4.256 7.645 1.00 95.19 188 GLY A O 1
ATOM 1412 N N . ILE A 1 189 ? 12.981 -2.602 6.488 1.00 93.50 189 ILE A N 1
ATOM 1413 C CA . ILE A 1 189 ? 13.346 -1.794 7.655 1.00 93.50 189 ILE A CA 1
ATOM 1414 C C . ILE A 1 189 ? 12.397 -0.592 7.746 1.00 93.50 189 ILE A C 1
ATOM 1416 O O . ILE A 1 189 ? 12.583 0.383 7.025 1.00 93.50 189 ILE A O 1
ATOM 1420 N N . PRO A 1 190 ? 11.415 -0.603 8.664 1.00 91.69 190 PRO A N 1
ATOM 1421 C CA . PRO A 1 190 ? 10.477 0.504 8.788 1.00 91.69 190 PRO A CA 1
ATOM 1422 C C . PRO A 1 190 ? 11.151 1.767 9.343 1.00 91.69 190 PRO A C 1
ATOM 1424 O O . PRO A 1 190 ? 12.093 1.698 10.138 1.00 91.69 190 PRO A O 1
ATOM 1427 N N . GLY A 1 191 ? 10.590 2.929 9.018 1.00 87.50 191 GLY A N 1
ATOM 1428 C CA . GLY A 1 191 ? 10.996 4.230 9.552 1.00 87.50 191 GLY A CA 1
ATOM 1429 C C . GLY A 1 191 ? 12.155 4.869 8.792 1.00 87.50 191 GLY A C 1
ATOM 1430 O O . GLY A 1 191 ? 12.908 5.657 9.371 1.00 87.50 191 GLY A O 1
ATOM 1431 N N . ASN A 1 192 ? 12.346 4.513 7.522 1.00 90.88 192 ASN A N 1
ATOM 1432 C CA . ASN A 1 192 ? 13.445 5.017 6.712 1.00 90.88 192 ASN A CA 1
ATOM 1433 C C . ASN A 1 192 ? 12.952 5.671 5.405 1.00 90.88 192 ASN A C 1
ATOM 1435 O O . ASN A 1 192 ? 11.779 5.984 5.222 1.00 90.88 192 ASN A O 1
ATOM 1439 N N . LYS A 1 193 ? 13.878 6.006 4.502 1.00 91.44 193 LYS A N 1
ATOM 1440 C CA . LYS A 1 193 ? 13.548 6.719 3.256 1.00 91.44 193 LYS A CA 1
ATOM 1441 C C . LYS A 1 193 ? 12.847 5.857 2.199 1.00 91.44 193 LYS A C 1
ATOM 1443 O O . LYS A 1 193 ? 12.338 6.449 1.248 1.00 91.44 193 LYS A O 1
ATOM 1448 N N . ASP A 1 194 ? 12.903 4.540 2.347 1.00 91.12 194 ASP A N 1
ATOM 1449 C CA . ASP A 1 194 ? 12.392 3.534 1.422 1.00 91.12 194 ASP A CA 1
ATOM 1450 C C . ASP A 1 194 ? 10.965 3.087 1.800 1.00 91.12 194 ASP A C 1
ATOM 1452 O O . ASP A 1 194 ? 10.323 2.385 1.017 1.00 91.12 194 ASP A O 1
ATOM 1456 N N . ASP A 1 195 ? 10.436 3.584 2.929 1.00 93.94 195 ASP A N 1
ATOM 1457 C CA . ASP A 1 195 ? 9.038 3.427 3.322 1.00 93.94 195 ASP A CA 1
ATOM 1458 C C . ASP A 1 195 ? 8.083 3.970 2.244 1.00 93.94 195 ASP A C 1
ATOM 1460 O O . ASP A 1 195 ? 8.258 5.062 1.690 1.00 93.94 195 ASP A O 1
ATOM 1464 N N . ILE A 1 196 ? 7.015 3.219 1.983 1.00 94.81 196 ILE A N 1
ATOM 1465 C CA . ILE A 1 196 ? 5.979 3.560 1.005 1.00 94.81 196 ILE A CA 1
ATOM 1466 C C . ILE A 1 196 ? 4.645 3.698 1.737 1.00 94.81 196 ILE A C 1
ATOM 1468 O O . ILE A 1 196 ? 4.152 2.729 2.311 1.00 94.81 196 ILE A O 1
ATOM 1472 N N . GLY A 1 197 ? 4.019 4.875 1.674 1.00 90.50 197 GLY A N 1
ATOM 1473 C CA . GLY A 1 197 ? 2.693 5.125 2.250 1.00 90.50 197 GLY A CA 1
ATOM 1474 C C . GLY A 1 197 ? 2.631 6.387 3.107 1.00 90.50 197 GLY A C 1
ATOM 1475 O O . GLY A 1 197 ? 3.464 7.275 2.973 1.00 90.50 197 GLY A O 1
ATOM 1476 N N . ASP A 1 198 ? 1.629 6.447 3.988 1.00 73.50 198 ASP A N 1
ATOM 1477 C CA . ASP A 1 198 ? 1.288 7.644 4.778 1.00 73.50 198 ASP A CA 1
ATOM 1478 C C . ASP A 1 198 ? 2.105 7.757 6.081 1.00 73.50 198 ASP A C 1
ATOM 1480 O O . ASP A 1 198 ? 1.773 8.549 6.956 1.00 73.50 198 ASP A O 1
ATOM 1484 N N . GLY A 1 199 ? 3.170 6.967 6.238 1.00 59.84 199 GLY A N 1
ATOM 1485 C CA . GLY A 1 199 ? 4.116 7.101 7.348 1.00 59.84 199 GLY A CA 1
ATOM 1486 C C . GLY A 1 199 ? 5.054 8.286 7.131 1.00 59.84 199 GLY A C 1
ATOM 1487 O O . GLY A 1 199 ? 6.262 8.083 7.044 1.00 59.84 199 GLY A O 1
ATOM 1488 N N . GLU A 1 200 ? 4.506 9.491 6.945 1.00 51.75 200 GLU A N 1
ATOM 1489 C CA . GLU A 1 200 ? 5.312 10.674 6.645 1.00 51.75 200 GLU A CA 1
ATOM 1490 C C . GLU A 1 200 ? 6.393 10.904 7.717 1.00 51.75 200 GLU A C 1
ATOM 1492 O O . GLU A 1 200 ? 6.171 10.749 8.919 1.00 51.75 200 GLU A O 1
ATOM 1497 N N . LYS A 1 201 ? 7.585 11.212 7.200 1.00 48.19 201 LYS A N 1
ATOM 1498 C CA . LYS A 1 201 ? 8.834 11.539 7.893 1.00 48.19 201 LYS A CA 1
ATOM 1499 C C . LYS A 1 201 ? 8.713 12.744 8.817 1.00 48.19 201 LYS A C 1
ATOM 1501 O O . LYS A 1 201 ? 8.007 13.700 8.430 1.00 48.19 201 LYS A O 1
#